Protein AF-A0A7J7KFE1-F1 (afdb_monomer_lite)

InterPro domains:
  IPR019397 Uncharacterised protein family TMEM39 [PF10271] (25-262)
  IPR019397 Uncharacterised protein family TMEM39 [PF10271] (264-342)
  IPR019397 Uncharacterised protein family TMEM39 [PTHR12995] (30-261)

Organism: Bugula neritina (NCBI:txid10212)

Secondary structure (DSSP, 8-state):
--STTSSSSSSTTS--S------PPP---------------------HHHHHHHHHHHHHHHHHHHHHHHHSTTTTSTT----S--GGGS-HHHHHHHHHHHHHHHHHHHHHHHHHHHHHHH-HHHHHHHHHHHHHHHHHHHHHHHHHHHHHS-HHHHHHHHHHHHHHHHHHGGGHHHHHHHH-GGGGGG----STTSTT--S--TTS--S------S-HHHHHHHHHHHHHHHHHHHHHHHHHHHHHHIIIIIHHHHHPPPSSEEP-TT--EETT-EEEETTEEEE--SSEE-SPTT-HHHHHHHHHHS-HHHHHHHHHHHHHHHHHHHHHHHHH-GGGG-

Foldseek 3Di:
DPPPPPVVVVVPPPPPDDDDDDDDDPPDDPPPPQDPDDPDPPPPPDPPLVVLVVQLVVLVVLLVVQLCVLQVVPVVDPPPPDPDRPPVLDDPLLVVLLNLLSCVVSVLVVLLVVLVVCCVPQPDVVSVVSSVVVNVVSVVSNVVSLVVCPVVDDPVLSVLVCVLVVVCCVVCVVVVLVVCCLVPVVSVPPDDDPDPLVVPDDPPDPDDDPDLDDDRDPDPSVVVVSVVVVVVVVVVVVVVVVSSVCSSCCSSHVSCVSPRDPQEDEDDLVDWDAAQRWYQYPVGIDGHHDRTDNDDPPDPVVVVVCVCPVCVVVVVVVVVVVVVVVVVVVVVVVVVPPPVVD

pLDDT: mean 72.11, std 19.43, range [25.53, 95.38]

Radius of gyration: 41.35 Å; chains: 1; bounding box: 93×80×156 Å

Structure (mmCIF, N/CA/C/O backbone):
data_AF-A0A7J7KFE1-F1
#
_entry.id   AF-A0A7J7KFE1-F1
#
loop_
_atom_site.group_PDB
_atom_site.id
_atom_site.type_symbol
_atom_site.label_atom_id
_atom_site.label_alt_id
_atom_site.label_comp_id
_atom_site.label_asym_id
_atom_site.label_entity_id
_atom_site.label_seq_id
_atom_site.pdbx_PDB_ins_code
_atom_site.Cartn_x
_atom_site.Cartn_y
_atom_site.Cartn_z
_atom_site.occupancy
_atom_site.B_iso_or_equiv
_atom_site.auth_seq_id
_atom_site.auth_comp_id
_atom_site.auth_asym_id
_atom_site.auth_atom_id
_atom_site.pdbx_PDB_model_num
ATOM 1 N N . MET A 1 1 ? -35.570 44.351 69.128 1.00 49.34 1 MET A N 1
ATOM 2 C CA . MET A 1 1 ? -36.315 43.255 68.462 1.00 49.34 1 MET A CA 1
ATOM 3 C C . MET A 1 1 ? -37.613 43.760 67.796 1.00 49.34 1 MET A C 1
ATOM 5 O O . MET A 1 1 ? -38.662 43.164 67.981 1.00 49.34 1 MET A O 1
ATOM 9 N N . ALA A 1 2 ? -37.572 44.851 67.008 1.00 46.19 2 ALA A N 1
ATOM 10 C CA . ALA A 1 2 ? -38.790 45.453 66.429 1.00 46.19 2 ALA A CA 1
ATOM 11 C C . ALA A 1 2 ? -38.574 46.263 65.125 1.00 46.19 2 ALA A C 1
ATOM 13 O O . ALA A 1 2 ? -39.355 47.162 64.837 1.00 46.19 2 ALA A O 1
ATOM 14 N N . ILE A 1 3 ? -37.528 45.983 64.329 1.00 40.44 3 ILE A N 1
ATOM 15 C CA . ILE A 1 3 ? -37.220 46.790 63.121 1.00 40.44 3 ILE A CA 1
ATOM 16 C C . ILE A 1 3 ? -37.115 45.967 61.815 1.00 40.44 3 ILE A C 1
ATOM 18 O O . ILE A 1 3 ? -37.179 46.543 60.736 1.00 40.44 3 ILE A O 1
ATOM 22 N N . SER A 1 4 ? -37.110 44.624 61.831 1.00 39.69 4 SER A N 1
ATOM 23 C CA . SER A 1 4 ? -36.977 43.844 60.577 1.00 39.69 4 SER A CA 1
ATOM 24 C C . SER A 1 4 ? -38.291 43.478 59.860 1.00 39.69 4 SER A C 1
ATOM 26 O O . SER A 1 4 ? -38.249 42.869 58.797 1.00 39.69 4 SER A O 1
ATOM 28 N N . ARG A 1 5 ? -39.472 43.850 60.383 1.00 42.06 5 ARG A N 1
ATOM 29 C CA . ARG A 1 5 ? -40.778 43.455 59.795 1.00 42.06 5 ARG A CA 1
ATOM 30 C C . ARG A 1 5 ? -41.400 44.471 58.823 1.00 42.06 5 ARG A C 1
ATOM 32 O O . ARG A 1 5 ? -42.400 44.150 58.188 1.00 42.06 5 ARG A O 1
ATOM 39 N N . ARG A 1 6 ? -40.842 45.681 58.675 1.00 39.28 6 ARG A N 1
ATOM 40 C CA . ARG A 1 6 ? -41.401 46.731 57.789 1.00 39.28 6 ARG A CA 1
ATOM 41 C C . ARG A 1 6 ? -40.835 46.749 56.365 1.00 39.28 6 ARG A C 1
ATOM 43 O O . ARG A 1 6 ? -41.450 47.360 55.502 1.00 39.28 6 ARG A O 1
ATOM 50 N N . LEU A 1 7 ? -39.741 46.035 56.094 1.00 38.41 7 LEU A N 1
ATOM 51 C CA . LEU A 1 7 ? -39.124 45.976 54.760 1.00 38.41 7 LEU A CA 1
ATOM 52 C C . LEU A 1 7 ? -39.637 44.825 53.875 1.00 38.41 7 LEU A C 1
ATOM 54 O O . LEU A 1 7 ? -39.485 44.888 52.663 1.00 38.41 7 LEU A O 1
ATOM 58 N N . GLN A 1 8 ? -40.328 43.824 54.434 1.00 38.75 8 GLN A N 1
ATOM 59 C CA . GLN A 1 8 ? -40.917 42.728 53.645 1.00 38.75 8 GLN A CA 1
ATOM 60 C C . GLN A 1 8 ? -42.303 43.035 53.054 1.00 38.75 8 GLN A C 1
ATOM 62 O O . GLN A 1 8 ? -42.753 42.309 52.175 1.00 38.75 8 GLN A O 1
ATOM 67 N N . ARG A 1 9 ? -42.989 44.108 53.476 1.00 41.00 9 ARG A N 1
ATOM 68 C CA . ARG A 1 9 ? -44.320 44.449 52.928 1.00 41.00 9 ARG A CA 1
ATOM 69 C C . ARG A 1 9 ? -44.283 45.299 51.657 1.00 41.00 9 ARG A C 1
ATOM 71 O O . ARG A 1 9 ? -45.282 45.340 50.953 1.00 41.00 9 ARG A O 1
ATOM 78 N N . HIS A 1 10 ? -43.159 45.938 51.329 1.00 34.06 10 HIS A N 1
ATOM 79 C CA . HIS A 1 10 ? -43.088 46.855 50.182 1.00 34.06 10 HIS A CA 1
ATOM 80 C C . HIS A 1 10 ? -42.620 46.235 48.861 1.00 34.06 10 HIS A C 1
ATOM 82 O O . HIS A 1 10 ? -42.642 46.922 47.845 1.00 34.06 10 HIS A O 1
ATOM 88 N N . VAL A 1 11 ? -42.273 44.946 48.836 1.00 36.34 11 VAL A N 1
ATOM 89 C CA . VAL A 1 11 ? -41.980 44.231 47.578 1.00 36.34 11 VAL A CA 1
ATOM 90 C C . VAL A 1 11 ? -43.179 43.391 47.106 1.00 36.34 11 VAL A C 1
ATOM 92 O O . VAL A 1 11 ? -43.253 43.023 45.943 1.00 36.34 11 VAL A O 1
ATOM 95 N N . GLY A 1 12 ? -44.179 43.164 47.967 1.00 34.78 12 GLY A N 1
ATOM 96 C CA . GLY A 1 12 ? -45.360 42.341 47.668 1.00 34.78 12 GLY A CA 1
ATOM 97 C C . GLY A 1 12 ? -46.547 43.061 47.015 1.00 34.78 12 GLY A C 1
ATOM 98 O O . GLY A 1 12 ? -47.638 42.511 47.032 1.00 34.78 12 GLY A O 1
ATOM 99 N N . ALA A 1 13 ? -46.388 44.282 46.495 1.00 34.34 13 ALA A N 1
ATOM 100 C CA . ALA A 1 13 ? -47.523 45.094 46.022 1.00 34.34 13 ALA A CA 1
ATOM 101 C C . ALA A 1 13 ? -47.283 45.794 44.673 1.00 34.34 13 ALA A C 1
ATOM 103 O O . ALA A 1 13 ? -47.854 46.850 44.405 1.00 34.34 13 ALA A O 1
ATOM 104 N N . LYS A 1 14 ? -46.397 45.255 43.828 1.00 33.12 14 LYS A N 1
ATOM 105 C CA . LYS A 1 14 ? -46.074 45.878 42.536 1.00 33.12 14 LYS A CA 1
ATOM 106 C C . LYS A 1 14 ? -45.851 44.864 41.417 1.00 33.12 14 LYS A C 1
ATOM 108 O O . LYS A 1 14 ? -44.846 44.926 40.719 1.00 33.12 14 LYS A O 1
ATOM 113 N N . THR A 1 15 ? -46.773 43.918 41.247 1.00 30.58 15 THR A N 1
ATOM 114 C CA . THR A 1 15 ? -46.869 43.137 39.997 1.00 30.58 15 THR A CA 1
ATOM 115 C C . THR A 1 15 ? -48.262 42.521 39.812 1.00 30.58 15 THR A C 1
ATOM 117 O O . THR A 1 15 ? -48.402 41.349 39.504 1.00 30.58 15 THR A O 1
ATOM 120 N N . GLU A 1 16 ? -49.315 43.317 39.998 1.00 32.19 16 GLU A N 1
ATOM 121 C CA . GLU A 1 16 ? -50.644 43.010 39.454 1.00 32.19 16 GLU A CA 1
ATOM 122 C C . GLU A 1 16 ? -50.976 44.066 38.399 1.00 32.19 16 GLU A C 1
ATOM 124 O O . GLU A 1 16 ? -51.513 45.125 38.708 1.00 32.19 16 GLU A O 1
ATOM 129 N N . ALA A 1 17 ? -50.580 43.797 37.153 1.00 29.69 17 ALA A N 1
ATOM 130 C CA . ALA A 1 17 ? -51.225 44.326 35.955 1.00 29.69 17 ALA A CA 1
ATOM 131 C C . ALA A 1 17 ? -50.760 43.527 34.726 1.00 29.69 17 ALA A C 1
ATOM 133 O O . ALA A 1 17 ? -49.633 43.676 34.268 1.00 29.69 17 ALA A O 1
ATOM 134 N N . GLN A 1 18 ? -51.689 42.722 34.202 1.00 30.50 18 GLN A N 1
ATOM 135 C CA . GLN A 1 18 ? -51.820 42.322 32.797 1.00 30.50 18 GLN A CA 1
ATOM 136 C C . GLN A 1 18 ? -50.714 41.456 32.162 1.00 30.50 18 GLN A C 1
ATOM 138 O O . GLN A 1 18 ? -49.818 41.953 31.492 1.00 30.50 18 GLN A O 1
ATOM 143 N N . SER A 1 19 ? -50.940 40.141 32.159 1.00 25.53 19 SER A N 1
ATOM 144 C CA . SER A 1 19 ? -50.988 39.394 30.895 1.00 25.53 19 SER A CA 1
ATOM 145 C C . SER A 1 19 ? -51.907 38.187 31.054 1.00 25.53 19 SER A C 1
ATOM 147 O O . SER A 1 19 ? -51.652 37.288 31.848 1.00 25.53 19 SER A O 1
ATOM 149 N N . SER A 1 20 ? -53.007 38.218 30.315 1.00 35.97 20 SER A N 1
ATOM 150 C CA . SER A 1 20 ? -53.888 37.094 30.029 1.00 35.97 20 SER A CA 1
ATOM 151 C C . SER A 1 20 ? -53.085 35.900 29.505 1.00 35.97 20 SER A C 1
ATOM 153 O O . SER A 1 20 ? -52.629 35.934 28.364 1.00 35.97 20 SER A O 1
ATOM 155 N N . GLU A 1 21 ? -52.922 34.863 30.322 1.00 31.25 21 GLU A N 1
ATOM 156 C CA . GLU A 1 21 ? -52.564 33.528 29.850 1.00 31.25 21 GLU A CA 1
ATOM 157 C C . GLU A 1 21 ? -53.812 32.647 29.909 1.00 31.25 21 GLU A C 1
ATOM 159 O O . GLU A 1 21 ? -54.458 32.510 30.951 1.00 31.25 21 GLU A O 1
ATOM 164 N N . ASP A 1 22 ? -54.163 32.099 28.749 1.00 30.34 22 ASP A N 1
ATOM 165 C CA . ASP A 1 22 ? -55.208 31.107 28.566 1.00 30.34 22 ASP A CA 1
ATOM 166 C C . ASP A 1 22 ? -54.990 29.926 29.520 1.00 30.34 22 ASP A C 1
ATOM 168 O O . ASP A 1 22 ? -54.014 29.177 29.432 1.00 30.34 22 ASP A O 1
ATOM 172 N N . VAL A 1 23 ? -55.935 29.754 30.442 1.00 33.50 23 VAL A N 1
ATOM 173 C CA . VAL A 1 23 ? -56.007 28.602 31.338 1.00 33.50 23 VAL A CA 1
ATOM 174 C C . VAL A 1 23 ? -56.392 27.380 30.506 1.00 33.50 23 VAL A C 1
ATOM 176 O O . VAL A 1 23 ? -57.570 27.090 30.301 1.00 33.50 23 VAL A O 1
ATOM 179 N N . PHE A 1 24 ? -55.396 26.637 30.028 1.00 30.77 24 PHE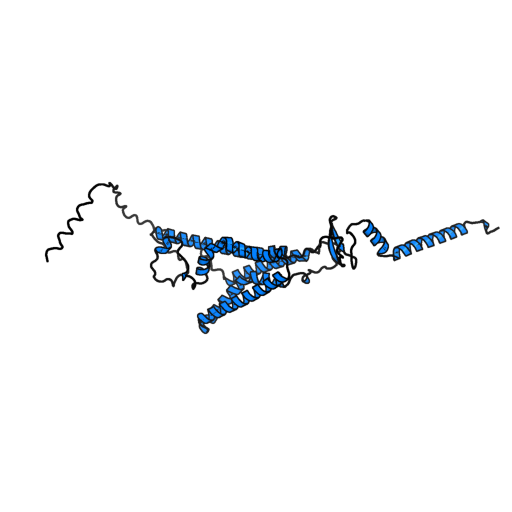 A N 1
ATOM 180 C CA . PHE A 1 24 ? -55.608 25.246 29.641 1.00 30.77 24 PHE A CA 1
ATOM 181 C C . PHE A 1 24 ? -55.842 24.420 30.916 1.00 30.77 24 PHE A C 1
ATOM 183 O O . PHE A 1 24 ? -55.057 24.531 31.864 1.00 30.77 24 PHE A O 1
ATOM 190 N N . PRO A 1 25 ? -56.902 23.593 30.986 1.00 38.25 25 PRO A N 1
ATOM 191 C CA . PRO A 1 25 ? -57.111 22.730 32.139 1.00 38.25 25 PRO A CA 1
ATOM 192 C C . PRO A 1 25 ? -55.944 21.736 32.266 1.00 38.25 25 PRO A C 1
ATOM 194 O O . PRO A 1 25 ? -55.356 21.348 31.249 1.00 38.25 25 PRO A O 1
ATOM 197 N N . PRO A 1 26 ? -55.601 21.293 33.491 1.00 38.25 26 PRO A N 1
ATOM 198 C CA . PRO A 1 26 ? -54.563 20.295 33.679 1.00 38.25 26 PRO A CA 1
ATOM 199 C C . PRO A 1 26 ? -55.011 19.036 32.944 1.00 38.25 26 PRO A C 1
ATOM 201 O O . PRO A 1 26 ? -56.073 18.483 33.238 1.00 38.25 26 PRO A O 1
ATOM 204 N N . VAL A 1 27 ? -54.226 18.610 31.954 1.00 43.41 27 VAL A N 1
ATOM 205 C CA . VAL A 1 27 ? -54.456 17.348 31.256 1.00 43.41 27 VAL A CA 1
ATOM 206 C C . VAL A 1 27 ? -54.389 16.252 32.311 1.00 43.41 27 VAL A C 1
ATOM 208 O O . VAL A 1 27 ? -53.324 15.907 32.823 1.00 43.41 27 VAL A O 1
ATOM 211 N N . VAL A 1 28 ? -55.578 15.775 32.676 1.00 40.12 28 VAL A N 1
ATOM 212 C CA . VAL A 1 28 ? -55.833 14.607 33.510 1.00 40.12 28 VAL A CA 1
ATOM 213 C C . VAL A 1 28 ? -54.897 13.497 33.059 1.00 40.12 28 VAL A C 1
ATOM 215 O O . VAL A 1 28 ? -54.774 13.253 31.860 1.00 40.12 28 VAL A O 1
ATOM 218 N N . GLY A 1 29 ? -54.226 12.874 34.030 1.00 44.56 29 GLY A N 1
ATOM 219 C CA . GLY A 1 29 ? -53.173 11.884 33.848 1.00 44.56 29 GLY A CA 1
ATOM 220 C C . GLY A 1 29 ? -53.514 10.813 32.821 1.00 44.56 29 GLY A C 1
ATOM 221 O O . GLY A 1 29 ? -54.004 9.739 33.151 1.00 44.56 29 GLY A O 1
ATOM 222 N N . MET A 1 30 ? -53.174 11.084 31.570 1.00 41.09 30 MET A N 1
ATOM 223 C CA . MET A 1 30 ? -52.973 10.065 30.568 1.00 41.09 30 MET A CA 1
ATOM 224 C C . MET A 1 30 ? -51.514 9.673 30.753 1.00 41.09 30 MET A C 1
ATOM 226 O O . MET A 1 30 ? -50.612 10.315 30.218 1.00 41.09 30 MET A O 1
ATOM 230 N N . GLN A 1 31 ? -51.269 8.682 31.616 1.00 47.41 31 GLN A N 1
ATOM 231 C CA . GLN A 1 31 ? -49.990 7.981 31.627 1.00 47.41 31 GLN A CA 1
ATOM 232 C C . GLN A 1 31 ? -49.764 7.512 30.193 1.00 47.41 31 GLN A C 1
ATOM 234 O O . GLN A 1 31 ? -50.403 6.564 29.733 1.00 47.41 31 GLN A O 1
ATOM 239 N N . ALA A 1 32 ? -48.931 8.253 29.459 1.00 52.34 32 ALA A N 1
ATOM 240 C CA . ALA A 1 32 ? -48.551 7.881 28.116 1.00 52.34 32 ALA A CA 1
ATOM 241 C C . ALA A 1 32 ? -48.037 6.438 28.201 1.00 52.34 32 ALA A C 1
ATOM 243 O O . ALA A 1 32 ? -47.239 6.141 29.100 1.00 52.34 32 ALA A O 1
ATOM 244 N N . PRO A 1 33 ? -48.533 5.525 27.348 1.00 60.97 33 PRO A N 1
ATOM 245 C CA . PRO A 1 33 ? -48.103 4.139 27.394 1.00 60.97 33 PRO A CA 1
ATOM 246 C C . PRO A 1 33 ? -46.578 4.107 27.331 1.00 60.97 33 PRO A C 1
ATOM 248 O O . PRO A 1 33 ? -45.982 4.850 26.546 1.00 60.97 33 PRO A O 1
ATOM 251 N N . LEU A 1 34 ? -45.967 3.281 28.189 1.00 56.62 34 LEU A N 1
ATOM 252 C CA . LEU A 1 34 ? -44.518 3.091 28.235 1.00 56.62 34 LEU A CA 1
ATOM 253 C C . LEU A 1 34 ? -43.972 3.025 26.800 1.00 56.62 34 LEU A C 1
ATOM 255 O O . LEU A 1 34 ? -44.503 2.236 26.005 1.00 56.62 34 LEU A O 1
ATOM 259 N N . PRO A 1 35 ? -42.962 3.846 26.449 1.00 60.38 35 PRO A N 1
ATOM 260 C CA . PRO A 1 35 ? -42.365 3.815 25.125 1.00 60.38 35 PRO A CA 1
ATOM 261 C C . PRO A 1 35 ? -41.980 2.373 24.800 1.00 60.38 35 PRO A C 1
ATOM 263 O O . PRO A 1 35 ? -41.154 1.778 25.493 1.00 60.38 35 PRO A O 1
ATOM 266 N N . ARG A 1 36 ? -42.624 1.780 23.787 1.00 58.09 36 ARG A N 1
ATOM 267 C CA . ARG A 1 36 ? -42.333 0.397 23.399 1.00 58.09 36 ARG A CA 1
ATOM 268 C C . ARG A 1 36 ? -40.875 0.322 22.963 1.00 58.09 36 ARG A C 1
ATOM 270 O O . ARG A 1 36 ? -40.470 1.017 22.034 1.00 58.09 36 ARG A O 1
ATOM 277 N N . HIS A 1 37 ? -40.101 -0.520 23.636 1.00 62.56 37 HIS A N 1
ATOM 278 C CA . HIS A 1 37 ? -38.697 -0.729 23.316 1.00 62.56 37 HIS A CA 1
ATOM 279 C C . HIS A 1 37 ? -38.591 -1.344 21.920 1.00 62.56 37 HIS A C 1
ATOM 281 O O . HIS A 1 37 ? -39.134 -2.421 21.663 1.00 62.56 37 HIS A O 1
ATOM 287 N N . CYS A 1 38 ? -37.904 -0.659 21.007 1.00 61.81 38 CYS A N 1
ATOM 288 C CA . CYS A 1 38 ? -37.468 -1.294 19.774 1.00 61.81 38 CYS A CA 1
ATOM 289 C C . CYS A 1 38 ? -36.394 -2.312 20.162 1.00 61.81 38 CYS A C 1
ATOM 291 O O . CYS A 1 38 ? -35.324 -1.929 20.639 1.00 61.81 38 CYS A O 1
ATOM 293 N N . MET A 1 39 ? -36.695 -3.602 20.015 1.00 54.97 39 MET A N 1
ATOM 294 C CA . MET A 1 39 ? -35.702 -4.654 20.204 1.00 54.97 39 MET A CA 1
ATOM 295 C C . MET A 1 39 ? -34.668 -4.511 19.091 1.00 54.97 39 MET A C 1
ATOM 297 O O . MET A 1 39 ? -34.916 -4.873 17.941 1.00 54.97 39 MET A O 1
ATOM 301 N N . LEU A 1 40 ? -33.522 -3.925 19.428 1.00 59.53 40 LEU A N 1
ATOM 302 C CA . LEU A 1 40 ? -32.371 -3.917 18.540 1.00 59.53 40 LEU A CA 1
ATOM 303 C C . LEU A 1 40 ? -31.977 -5.381 18.287 1.00 59.53 40 LEU A C 1
ATOM 305 O O . LEU A 1 40 ? -31.880 -6.148 19.247 1.00 59.53 40 LEU A O 1
ATOM 309 N N . PRO A 1 41 ? -31.786 -5.800 17.025 1.00 58.31 41 PRO A N 1
ATOM 310 C CA . PRO A 1 41 ? -31.371 -7.161 16.733 1.00 58.31 41 PRO A CA 1
ATOM 311 C C . PRO A 1 41 ? -30.038 -7.449 17.427 1.00 58.31 41 PRO A C 1
ATOM 313 O O . PRO A 1 41 ? -29.104 -6.649 17.340 1.00 58.31 41 PRO A O 1
ATOM 316 N N . ASP A 1 42 ? -29.957 -8.598 18.100 1.00 51.91 42 ASP A N 1
ATOM 317 C CA . ASP A 1 42 ? -28.744 -9.047 18.778 1.00 51.91 42 ASP A CA 1
ATOM 318 C C . ASP A 1 42 ? -27.655 -9.330 17.736 1.00 51.91 42 ASP A C 1
ATOM 320 O O . ASP A 1 42 ? -27.566 -10.406 17.131 1.00 51.91 42 ASP A O 1
ATOM 324 N N . VAL A 1 43 ? -26.812 -8.330 17.487 1.00 62.38 43 VAL A N 1
ATOM 325 C CA . VAL A 1 43 ? -25.617 -8.497 16.668 1.00 62.38 43 VAL A CA 1
ATOM 326 C C . VAL A 1 43 ? -24.629 -9.298 17.503 1.00 62.38 43 VAL A C 1
ATOM 328 O O . VAL A 1 43 ? -23.963 -8.756 18.386 1.00 62.38 43 VAL A O 1
ATOM 331 N N . LYS A 1 44 ? -24.531 -10.606 17.232 1.00 58.84 44 LYS A N 1
ATOM 332 C CA . LYS A 1 44 ? -23.505 -11.459 17.846 1.00 58.84 44 LYS A CA 1
ATOM 333 C C . LYS A 1 44 ? -22.147 -10.764 17.699 1.00 58.84 44 LYS A C 1
ATOM 335 O O . 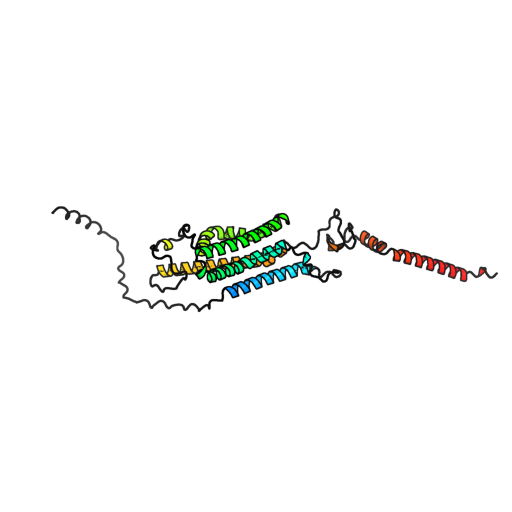LYS A 1 44 ? -21.798 -10.396 16.573 1.00 58.84 44 LYS A O 1
ATOM 340 N N . PRO A 1 45 ? -21.371 -10.586 18.784 1.00 58.44 45 PRO A N 1
ATOM 341 C CA . PRO A 1 45 ? -20.069 -9.951 18.686 1.00 58.44 45 PRO A CA 1
ATOM 342 C C . PRO A 1 45 ? -19.198 -10.817 17.778 1.00 58.44 45 PRO A C 1
ATOM 344 O O . PRO A 1 45 ? -18.813 -11.931 18.136 1.00 58.44 45 PRO A O 1
ATOM 347 N N . ALA A 1 46 ? -18.932 -10.335 16.563 1.00 63.72 46 ALA A N 1
ATOM 348 C CA . ALA A 1 46 ? -17.975 -10.984 15.690 1.00 63.72 46 ALA A CA 1
ATOM 349 C C . ALA A 1 46 ? -16.639 -11.047 16.436 1.00 63.72 46 ALA A C 1
ATOM 351 O O . ALA A 1 46 ? -16.229 -10.081 17.082 1.00 63.72 46 ALA A O 1
ATOM 352 N N . ASN A 1 47 ? -15.962 -12.193 16.370 1.00 80.06 47 ASN A N 1
ATOM 353 C CA . ASN A 1 47 ? -14.628 -12.314 16.941 1.00 80.06 47 ASN A CA 1
ATOM 354 C C . ASN A 1 47 ? -13.712 -11.304 16.242 1.00 80.06 47 ASN A C 1
ATOM 356 O O . ASN A 1 47 ? -13.291 -11.546 15.111 1.00 80.06 47 ASN A O 1
ATOM 360 N N . GLU A 1 48 ? -13.398 -10.203 16.927 1.00 79.94 48 GLU A N 1
ATOM 361 C CA . GLU A 1 48 ? -12.619 -9.077 16.398 1.00 79.94 48 GLU A CA 1
ATOM 362 C C . GLU A 1 48 ? -11.349 -9.564 15.690 1.00 79.94 48 GLU A C 1
ATOM 364 O O . GLU A 1 48 ? -11.098 -9.213 14.545 1.00 79.94 48 GLU A O 1
ATOM 369 N N . GLY A 1 49 ? -10.602 -10.488 16.302 1.00 81.50 49 GLY A N 1
ATOM 370 C CA . GLY A 1 49 ? -9.389 -11.044 15.695 1.00 81.50 49 GLY A CA 1
ATOM 371 C C . GLY A 1 49 ? -9.624 -11.784 14.370 1.00 81.50 49 GLY A C 1
ATOM 372 O O . GLY A 1 49 ? -8.807 -11.669 13.462 1.00 81.50 49 GLY A O 1
ATOM 373 N N . ARG A 1 50 ? -10.749 -12.502 14.220 1.00 85.62 50 ARG A N 1
ATOM 374 C CA . ARG A 1 50 ? -11.093 -13.184 12.958 1.00 85.62 50 ARG A CA 1
ATOM 375 C C . ARG A 1 50 ? -11.440 -12.178 11.868 1.00 85.62 50 ARG A C 1
ATOM 377 O O . ARG A 1 50 ? -11.020 -12.355 10.732 1.00 85.62 50 ARG A O 1
ATOM 384 N N . PHE A 1 51 ? -12.164 -11.120 12.227 1.00 86.19 51 PHE A N 1
ATOM 385 C CA . PHE A 1 51 ? -12.480 -10.036 11.303 1.00 86.19 51 PHE A CA 1
ATOM 386 C C . PHE A 1 51 ? -11.206 -9.341 10.807 1.00 86.19 51 PHE A C 1
ATOM 388 O O . PHE A 1 51 ? -11.024 -9.157 9.608 1.00 86.19 51 PHE A O 1
ATOM 395 N N . GLN A 1 52 ? -10.289 -9.025 11.724 1.00 87.25 52 GLN A N 1
ATOM 396 C CA . GLN A 1 52 ? -9.011 -8.387 11.402 1.00 87.25 52 GLN A CA 1
ATOM 397 C C . GLN A 1 52 ? -8.135 -9.261 10.495 1.00 87.25 52 GLN A C 1
ATOM 399 O O . GLN A 1 52 ? -7.527 -8.759 9.552 1.00 87.25 52 GLN A O 1
ATOM 404 N N . LEU A 1 53 ? -8.099 -10.571 10.752 1.00 89.75 53 LEU A N 1
ATOM 405 C CA . LEU A 1 53 ? -7.378 -11.526 9.913 1.00 89.75 53 LEU A CA 1
ATOM 406 C C . LEU A 1 53 ? -7.983 -11.619 8.508 1.00 89.75 53 LEU A C 1
ATOM 408 O O . LEU A 1 53 ? -7.244 -11.542 7.532 1.00 89.75 53 LEU A O 1
ATOM 412 N N . PHE A 1 54 ? -9.311 -11.738 8.411 1.00 89.31 54 PHE A N 1
ATOM 413 C CA . PHE A 1 54 ? -10.019 -11.778 7.130 1.00 89.31 54 PHE A CA 1
ATOM 414 C C . PHE A 1 54 ? -9.777 -10.506 6.308 1.00 89.31 54 PHE A C 1
ATOM 416 O O . PHE A 1 54 ? -9.497 -10.562 5.112 1.00 89.31 54 PHE A O 1
ATOM 423 N N . TYR A 1 55 ? -9.823 -9.347 6.964 1.00 88.25 55 TYR A N 1
ATOM 424 C CA . TYR A 1 55 ? -9.538 -8.069 6.326 1.00 88.25 55 TYR A CA 1
ATOM 425 C C . TYR A 1 55 ? -8.109 -8.013 5.765 1.00 88.25 55 TYR A C 1
ATOM 427 O O . TYR A 1 55 ? -7.921 -7.673 4.596 1.00 88.25 55 TYR A O 1
ATOM 435 N N . LEU A 1 56 ? -7.109 -8.408 6.564 1.00 92.12 56 LEU A N 1
ATOM 436 C CA . LEU A 1 56 ? -5.716 -8.455 6.117 1.00 92.12 56 LEU A CA 1
ATOM 437 C C . LEU A 1 56 ? -5.521 -9.450 4.967 1.00 92.12 56 LEU A C 1
ATOM 439 O O . LEU A 1 56 ? -4.837 -9.121 4.002 1.00 92.12 56 LEU A O 1
ATOM 443 N N . SER A 1 57 ? -6.137 -10.637 5.026 1.00 91.56 57 SER A N 1
ATOM 444 C CA . SER A 1 57 ? -6.021 -11.624 3.947 1.00 91.56 57 SER A CA 1
ATOM 445 C C . SER A 1 57 ? -6.599 -11.105 2.635 1.00 91.56 57 SER A C 1
ATOM 447 O O . SER A 1 57 ? -5.974 -11.278 1.595 1.00 91.56 57 SER A O 1
ATOM 449 N N . CYS A 1 58 ? -7.740 -10.411 2.678 1.00 90.00 58 CYS A N 1
ATOM 450 C CA . CYS A 1 58 ? -8.320 -9.789 1.490 1.00 90.00 58 CYS A CA 1
ATOM 451 C C . CYS A 1 58 ? -7.412 -8.683 0.936 1.00 90.00 58 CYS A C 1
ATOM 453 O O . CYS A 1 58 ? -7.168 -8.641 -0.266 1.00 90.00 58 CYS A O 1
ATOM 455 N N . ALA A 1 59 ? -6.863 -7.822 1.797 1.00 91.12 59 ALA A N 1
ATOM 456 C CA . ALA A 1 59 ? -5.973 -6.743 1.370 1.00 91.12 59 ALA A CA 1
ATOM 457 C C . ALA A 1 59 ? -4.661 -7.270 0.754 1.00 91.12 59 ALA A C 1
ATOM 459 O O . ALA A 1 59 ? -4.216 -6.766 -0.277 1.00 91.12 59 ALA A O 1
ATOM 460 N N . LEU A 1 60 ? -4.066 -8.314 1.343 1.00 92.88 60 LEU A N 1
ATOM 461 C CA . LEU A 1 60 ? -2.876 -8.973 0.795 1.00 92.88 60 LEU A CA 1
ATOM 462 C C . LEU A 1 60 ? -3.182 -9.723 -0.504 1.00 92.88 60 LEU A C 1
ATOM 464 O O . LEU A 1 60 ? -2.379 -9.658 -1.429 1.00 92.88 60 LEU A O 1
ATOM 468 N N . ALA A 1 61 ? -4.338 -10.385 -0.606 1.00 91.94 61 ALA A N 1
ATOM 469 C CA . ALA A 1 61 ? -4.763 -11.042 -1.839 1.00 91.94 61 ALA A CA 1
ATOM 470 C C . ALA A 1 61 ? -4.958 -10.028 -2.975 1.00 91.94 61 ALA A C 1
ATOM 472 O O . ALA A 1 61 ? -4.450 -10.246 -4.070 1.00 91.94 61 ALA A O 1
ATOM 473 N N . LEU A 1 62 ? -5.615 -8.893 -2.711 1.00 91.25 62 LEU A N 1
ATOM 474 C CA . LEU A 1 62 ? -5.762 -7.809 -3.690 1.00 91.25 62 LEU A CA 1
ATOM 475 C C . LEU A 1 62 ? -4.404 -7.269 -4.144 1.00 91.25 62 LEU A C 1
ATOM 477 O O . LEU A 1 62 ? -4.180 -7.108 -5.341 1.00 91.25 62 LEU A O 1
ATOM 481 N N . MET A 1 63 ? -3.480 -7.046 -3.207 1.00 91.81 63 MET A N 1
ATOM 482 C CA . MET A 1 63 ? -2.131 -6.594 -3.537 1.00 91.81 63 MET A CA 1
ATOM 483 C C . MET A 1 63 ? -1.374 -7.630 -4.380 1.00 91.81 63 MET A C 1
ATOM 485 O O . MET A 1 63 ? -0.774 -7.282 -5.395 1.00 91.81 63 MET A O 1
ATOM 489 N N . ALA A 1 64 ? -1.428 -8.908 -3.999 1.00 89.00 64 ALA A N 1
ATOM 490 C CA . ALA A 1 64 ? -0.775 -9.993 -4.724 1.00 89.00 64 ALA A CA 1
ATOM 491 C C . ALA A 1 64 ? -1.344 -10.154 -6.139 1.00 89.00 64 ALA A C 1
ATOM 493 O O . ALA A 1 64 ? -0.577 -10.283 -7.093 1.00 89.00 64 ALA A O 1
ATOM 494 N N . LEU A 1 65 ? -2.670 -10.086 -6.293 1.00 88.06 65 LEU A N 1
ATOM 495 C CA . LEU A 1 65 ? -3.332 -10.095 -7.597 1.00 88.06 65 LEU A CA 1
ATOM 496 C C . LEU A 1 65 ? -2.907 -8.892 -8.440 1.00 88.06 65 LEU A C 1
ATOM 498 O O . LEU A 1 65 ? -2.611 -9.061 -9.619 1.00 88.06 65 LEU A O 1
ATOM 502 N N . GLN A 1 66 ? -2.803 -7.702 -7.844 1.00 89.50 66 GLN A N 1
ATOM 503 C CA . GLN A 1 66 ? -2.358 -6.507 -8.554 1.00 89.50 66 GLN A CA 1
ATOM 504 C C . GLN A 1 66 ? -0.904 -6.625 -9.030 1.00 89.50 66 GLN A C 1
ATOM 506 O O . GLN A 1 66 ? -0.615 -6.320 -10.186 1.00 89.50 66 GLN A O 1
ATOM 511 N N . PHE A 1 67 ? 0.014 -7.081 -8.173 1.00 85.44 67 PHE A N 1
ATOM 512 C CA . PHE A 1 67 ? 1.406 -7.319 -8.564 1.00 85.44 67 PHE A CA 1
ATOM 513 C C . PHE A 1 67 ? 1.512 -8.424 -9.615 1.00 85.44 67 PHE A C 1
ATOM 515 O O . PHE A 1 67 ? 2.211 -8.256 -10.607 1.00 85.44 67 PHE A O 1
ATOM 522 N N . THR A 1 68 ? 0.767 -9.515 -9.462 1.00 83.12 68 THR A N 1
ATOM 523 C CA . THR A 1 68 ? 0.730 -10.573 -10.477 1.00 83.12 68 THR A CA 1
ATOM 524 C C . THR A 1 68 ? 0.243 -10.004 -11.806 1.00 83.12 68 THR A C 1
ATOM 526 O O . THR A 1 68 ? 0.917 -10.169 -12.809 1.00 83.12 68 THR A O 1
ATOM 529 N N . ASN A 1 69 ? -0.855 -9.246 -11.828 1.00 82.56 69 ASN A N 1
ATOM 530 C CA . ASN A 1 69 ? -1.381 -8.636 -13.050 1.00 82.56 69 ASN A CA 1
ATOM 531 C C . ASN A 1 69 ? -0.379 -7.677 -13.722 1.00 82.56 69 ASN A C 1
ATOM 533 O O . ASN A 1 69 ? -0.206 -7.715 -14.936 1.00 82.56 69 ASN A O 1
ATOM 537 N N . LEU A 1 70 ? 0.316 -6.842 -12.941 1.00 79.06 70 LEU A N 1
ATOM 538 C CA . LEU A 1 70 ? 1.293 -5.884 -13.470 1.00 79.06 70 LEU A CA 1
ATOM 539 C C . LEU A 1 70 ? 2.531 -6.564 -14.069 1.00 79.06 70 LEU A C 1
ATOM 541 O O . LEU A 1 70 ? 3.009 -6.142 -15.119 1.00 79.06 70 LEU A O 1
ATOM 545 N N . TYR A 1 71 ? 3.051 -7.604 -13.414 1.00 74.69 71 TYR A N 1
ATOM 546 C CA . TYR A 1 71 ? 4.312 -8.247 -13.802 1.00 74.69 71 TYR A CA 1
ATOM 547 C C . TYR A 1 71 ? 4.118 -9.505 -14.668 1.00 74.69 71 TYR A C 1
ATOM 549 O O . TYR A 1 71 ? 5.085 -10.010 -15.226 1.00 74.69 71 TYR A O 1
ATOM 557 N N . ASN A 1 72 ? 2.878 -9.971 -14.852 1.00 67.62 72 ASN A N 1
ATOM 558 C CA . ASN A 1 72 ? 2.504 -11.009 -15.824 1.00 67.62 72 ASN A CA 1
ATOM 559 C C . ASN A 1 72 ? 2.253 -10.431 -17.238 1.00 67.62 72 ASN A C 1
ATOM 561 O O . ASN A 1 72 ? 2.072 -11.169 -18.205 1.00 67.62 72 ASN A O 1
ATOM 565 N N . ALA A 1 73 ? 2.266 -9.101 -17.394 1.00 53.31 73 ALA A N 1
ATOM 566 C CA . ALA A 1 73 ? 1.971 -8.395 -18.646 1.00 53.31 73 ALA A CA 1
ATOM 567 C C . ALA A 1 73 ? 3.061 -8.515 -19.741 1.00 53.31 73 ALA A C 1
ATOM 569 O O . ALA A 1 73 ? 3.102 -7.688 -20.651 1.00 53.31 73 ALA A O 1
ATOM 570 N N . VAL A 1 74 ? 3.929 -9.529 -19.679 1.00 49.72 74 VAL A N 1
ATOM 571 C CA . VAL A 1 74 ? 4.925 -9.856 -20.718 1.00 49.72 74 VAL A CA 1
ATOM 572 C C . VAL A 1 74 ? 4.499 -11.081 -21.549 1.00 49.72 74 VAL A C 1
ATOM 574 O O . VAL A 1 74 ? 4.973 -11.243 -22.670 1.00 49.72 74 VAL A O 1
ATOM 577 N N . ASN A 1 75 ? 3.512 -11.862 -21.087 1.00 49.81 75 ASN A N 1
ATOM 578 C CA . ASN A 1 75 ? 3.105 -13.131 -21.715 1.00 49.81 75 ASN A CA 1
ATOM 579 C C . ASN A 1 75 ? 2.268 -13.000 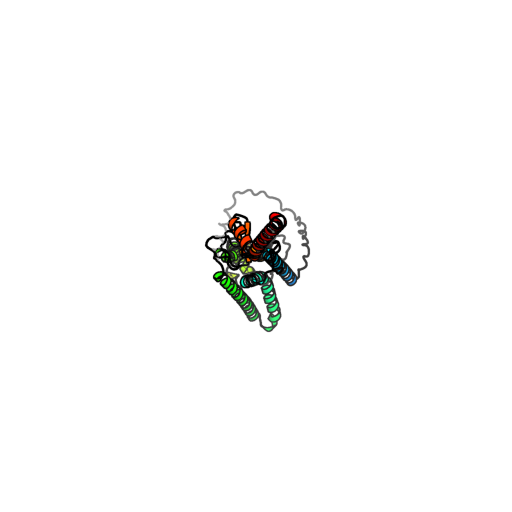-23.002 1.00 49.81 75 ASN A C 1
ATOM 581 O O . ASN A 1 75 ? 1.942 -14.004 -23.626 1.00 49.81 75 ASN A O 1
ATOM 585 N N . TRP A 1 76 ? 1.873 -11.790 -23.407 1.00 50.97 76 TRP A N 1
ATOM 586 C CA . TRP A 1 76 ? 1.113 -11.575 -24.649 1.00 50.97 76 TRP A CA 1
ATOM 587 C C . TRP A 1 76 ? 2.013 -11.315 -25.869 1.00 50.97 76 TRP A C 1
ATOM 589 O O . TRP A 1 76 ? 1.500 -11.147 -26.976 1.00 50.97 76 TRP A O 1
ATOM 599 N N . LEU A 1 77 ? 3.343 -11.270 -25.696 1.00 47.88 77 LEU A N 1
ATOM 600 C CA . LEU A 1 77 ? 4.282 -11.069 -26.797 1.00 47.88 77 LEU A CA 1
ATOM 601 C C . LEU A 1 77 ? 4.727 -12.432 -27.368 1.00 47.88 77 LEU A C 1
ATOM 603 O O . LEU A 1 77 ? 5.345 -13.207 -26.643 1.00 47.88 77 LEU A O 1
ATOM 607 N N . PRO A 1 78 ? 4.521 -12.720 -28.667 1.00 46.34 78 PRO A N 1
ATOM 608 C CA . PRO A 1 78 ? 4.780 -14.045 -29.248 1.00 46.34 78 PRO A CA 1
ATOM 609 C C . PRO A 1 78 ? 6.253 -14.515 -29.216 1.00 46.34 78 PRO A C 1
ATOM 611 O O . PRO A 1 78 ? 6.512 -15.663 -29.546 1.00 46.34 78 PRO A O 1
ATOM 614 N N . ASN A 1 79 ? 7.203 -13.669 -28.779 1.00 46.06 79 ASN A N 1
ATOM 615 C CA . ASN A 1 79 ? 8.640 -13.970 -28.636 1.00 46.06 79 ASN A CA 1
ATOM 616 C C . ASN A 1 79 ? 9.214 -13.578 -27.245 1.00 46.06 79 ASN A C 1
ATOM 618 O O . ASN A 1 79 ? 10.396 -13.217 -27.113 1.00 46.06 79 ASN A O 1
ATOM 622 N N . SER A 1 80 ? 8.403 -13.579 -26.180 1.00 49.75 80 SER A N 1
ATOM 623 C CA . SER A 1 80 ? 8.926 -13.475 -24.810 1.00 49.75 80 SER A CA 1
ATOM 624 C C . SER A 1 80 ? 9.504 -14.825 -24.371 1.00 49.75 80 SER A C 1
ATOM 626 O O . SER A 1 80 ? 8.797 -15.683 -23.872 1.00 49.75 80 SER A O 1
ATOM 628 N N . VAL A 1 81 ? 10.816 -15.005 -24.539 1.00 50.44 81 VAL A N 1
ATOM 629 C CA . VAL A 1 81 ? 11.584 -16.217 -24.160 1.00 50.44 81 VAL A CA 1
ATOM 630 C C . VAL A 1 81 ? 11.543 -16.532 -22.645 1.00 50.44 81 VAL A C 1
ATOM 632 O O . VAL A 1 81 ? 12.092 -17.533 -22.195 1.00 50.44 81 VAL A O 1
ATOM 635 N N . HIS A 1 82 ? 10.891 -15.698 -21.833 1.00 52.09 82 HIS A N 1
ATOM 636 C CA . HIS A 1 82 ? 10.757 -15.900 -20.396 1.00 52.09 82 HIS A CA 1
ATOM 637 C C . HIS A 1 82 ? 9.286 -16.130 -20.038 1.00 52.09 82 HIS A C 1
ATOM 639 O O . HIS A 1 82 ? 8.544 -15.175 -19.849 1.00 52.09 82 HIS A O 1
ATOM 645 N N . ASP A 1 83 ? 8.898 -17.400 -19.893 1.00 51.34 83 ASP A N 1
ATOM 646 C CA . ASP A 1 83 ? 7.615 -17.857 -19.318 1.00 51.34 83 ASP A CA 1
ATOM 647 C C . ASP A 1 83 ? 7.482 -17.559 -17.805 1.00 51.34 83 ASP A C 1
ATOM 649 O O . ASP A 1 83 ? 6.569 -18.034 -17.129 1.00 51.34 83 ASP A O 1
ATOM 653 N N . ASN A 1 84 ? 8.407 -16.784 -17.236 1.00 54.69 84 ASN A N 1
ATOM 654 C CA . ASN A 1 84 ? 8.535 -16.599 -15.801 1.00 54.69 84 ASN A CA 1
ATOM 655 C C . ASN A 1 84 ? 8.077 -15.196 -15.403 1.00 54.69 84 ASN A C 1
ATOM 657 O O . ASN A 1 84 ? 8.524 -14.199 -15.963 1.00 54.69 84 ASN A O 1
ATOM 661 N N . LEU A 1 85 ? 7.219 -15.127 -14.382 1.00 62.34 85 LEU A N 1
ATOM 662 C CA . LEU A 1 85 ? 6.900 -13.895 -13.666 1.00 62.34 85 LEU A CA 1
ATOM 663 C C . LEU A 1 85 ? 8.221 -13.246 -13.217 1.00 62.34 85 LEU A C 1
ATOM 665 O O . LEU A 1 85 ? 8.928 -13.827 -12.390 1.00 62.34 85 LEU A O 1
ATOM 669 N N . ASP A 1 86 ? 8.553 -12.060 -13.738 1.00 64.94 86 ASP A N 1
ATOM 670 C CA . ASP A 1 86 ? 9.765 -11.308 -13.378 1.00 64.94 86 ASP A CA 1
ATOM 671 C C . ASP A 1 86 ? 9.649 -10.740 -11.948 1.00 64.94 86 ASP A C 1
ATOM 673 O O . ASP A 1 86 ? 9.599 -9.533 -11.708 1.00 64.94 86 ASP A O 1
ATOM 677 N N . LEU A 1 87 ? 9.611 -11.629 -10.952 1.00 68.25 87 LEU A N 1
ATOM 678 C CA . LEU A 1 87 ? 9.534 -11.302 -9.526 1.00 68.25 87 LEU A CA 1
ATOM 679 C C . LEU A 1 87 ? 10.736 -10.473 -9.065 1.00 68.25 87 LEU A C 1
ATOM 681 O O . LEU A 1 87 ? 10.610 -9.666 -8.148 1.00 68.25 87 LEU A O 1
ATOM 685 N N . ALA A 1 88 ? 11.884 -10.626 -9.728 1.00 66.94 88 ALA A N 1
ATOM 686 C CA . ALA A 1 88 ? 13.081 -9.830 -9.471 1.00 66.94 88 ALA A CA 1
ATOM 687 C C . ALA A 1 88 ? 12.909 -8.345 -9.844 1.00 66.94 88 ALA A C 1
ATOM 689 O O . ALA A 1 88 ? 13.646 -7.494 -9.344 1.00 66.94 88 ALA A O 1
ATOM 690 N N . ALA A 1 89 ? 11.942 -8.008 -10.706 1.00 70.88 89 ALA A N 1
ATOM 691 C CA . ALA A 1 89 ? 11.667 -6.625 -11.079 1.00 70.88 89 ALA A CA 1
ATOM 692 C C . ALA A 1 89 ? 10.863 -5.866 -10.006 1.00 70.88 89 ALA A C 1
ATOM 694 O O . ALA A 1 89 ? 10.891 -4.626 -10.000 1.00 70.88 89 ALA A O 1
ATOM 695 N N . ILE A 1 90 ? 10.184 -6.592 -9.105 1.00 81.44 90 ILE A N 1
ATOM 696 C CA . ILE A 1 90 ? 9.402 -6.022 -8.006 1.00 81.44 90 ILE A CA 1
ATOM 697 C C . ILE A 1 90 ? 10.351 -5.355 -7.013 1.00 81.44 90 ILE A C 1
ATOM 699 O O . ILE A 1 90 ? 11.310 -5.951 -6.525 1.00 81.44 90 ILE A O 1
ATOM 703 N N . ASP A 1 91 ? 10.066 -4.098 -6.686 1.00 87.31 91 ASP A N 1
ATOM 704 C CA . ASP A 1 91 ? 10.819 -3.396 -5.658 1.00 87.31 91 ASP A CA 1
ATOM 705 C C . ASP A 1 91 ? 10.475 -3.934 -4.261 1.00 87.31 91 ASP A C 1
ATOM 707 O O . ASP A 1 91 ? 9.361 -3.745 -3.762 1.00 87.31 91 ASP A O 1
ATOM 711 N N . THR A 1 92 ? 11.448 -4.585 -3.623 1.00 89.44 92 THR A N 1
ATOM 712 C CA . THR A 1 92 ? 11.311 -5.178 -2.290 1.00 89.44 92 THR A CA 1
ATOM 713 C C . THR A 1 92 ? 11.053 -4.136 -1.205 1.00 89.44 92 THR A C 1
ATOM 715 O O . THR A 1 92 ? 10.252 -4.395 -0.309 1.00 89.44 92 THR A O 1
ATOM 718 N N . ASP A 1 93 ? 11.652 -2.944 -1.291 1.00 91.12 93 ASP A N 1
ATOM 719 C CA . ASP A 1 93 ? 11.442 -1.884 -0.297 1.00 91.12 93 ASP A CA 1
ATOM 720 C C . ASP A 1 93 ? 10.010 -1.349 -0.340 1.00 91.12 93 ASP A C 1
ATOM 722 O O . ASP A 1 93 ? 9.386 -1.138 0.704 1.00 91.12 93 ASP A O 1
ATOM 726 N N . LEU A 1 94 ? 9.468 -1.191 -1.551 1.00 92.31 94 LEU A N 1
ATOM 727 C CA . LEU A 1 94 ? 8.079 -0.800 -1.754 1.00 92.31 94 LEU A CA 1
ATOM 728 C C . LEU A 1 94 ? 7.129 -1.888 -1.253 1.00 92.31 94 LEU A C 1
ATOM 730 O O . LEU A 1 94 ? 6.201 -1.586 -0.508 1.00 92.31 94 LEU A O 1
ATOM 734 N N . LEU A 1 95 ? 7.366 -3.147 -1.631 1.00 93.12 95 LEU A N 1
ATOM 735 C CA . LEU A 1 95 ? 6.520 -4.266 -1.220 1.00 93.12 95 LEU A CA 1
ATOM 736 C C . LEU A 1 95 ? 6.457 -4.384 0.309 1.00 93.12 95 LEU A C 1
ATOM 738 O O . LEU A 1 95 ? 5.369 -4.479 0.878 1.00 93.12 95 LEU A O 1
ATOM 742 N N . VAL A 1 96 ? 7.611 -4.315 0.982 1.00 94.06 96 VAL A N 1
ATOM 743 C CA . VAL A 1 96 ? 7.686 -4.359 2.449 1.00 94.06 96 VAL A CA 1
ATOM 744 C C . VAL A 1 96 ? 6.949 -3.171 3.066 1.00 94.06 96 VAL A C 1
ATOM 746 O O . VAL A 1 96 ? 6.190 -3.369 4.014 1.00 94.06 96 VAL A O 1
ATOM 749 N N . LEU A 1 97 ? 7.101 -1.955 2.527 1.00 95.06 97 LEU A N 1
ATOM 750 C CA . LEU A 1 97 ? 6.367 -0.787 3.021 1.00 95.06 97 LEU A CA 1
ATOM 751 C C . LEU A 1 97 ? 4.845 -0.978 2.916 1.00 95.06 97 LEU A C 1
ATOM 753 O O . LEU A 1 97 ? 4.125 -0.680 3.868 1.00 95.06 97 LEU A O 1
ATOM 757 N N . LEU A 1 98 ? 4.351 -1.490 1.787 1.00 94.44 98 LEU A N 1
ATOM 758 C CA . LEU A 1 98 ? 2.920 -1.722 1.577 1.00 94.44 98 LEU A CA 1
ATOM 759 C C . LEU A 1 98 ? 2.368 -2.784 2.532 1.00 94.44 98 LEU A C 1
ATOM 761 O O . LEU A 1 98 ? 1.315 -2.583 3.137 1.00 94.44 98 LEU A O 1
ATOM 765 N N . VAL A 1 99 ? 3.094 -3.889 2.718 1.00 95.12 99 VAL A N 1
ATOM 766 C CA . VAL A 1 99 ? 2.712 -4.944 3.667 1.00 95.12 99 VAL A CA 1
ATOM 767 C C . VAL A 1 99 ? 2.692 -4.414 5.098 1.00 95.12 99 VAL A C 1
ATOM 769 O O . VAL A 1 99 ? 1.759 -4.722 5.842 1.00 95.12 99 VAL A O 1
ATOM 772 N N . LEU A 1 100 ? 3.668 -3.585 5.487 1.00 94.62 100 LEU A N 1
ATOM 773 C CA . LEU A 1 100 ? 3.643 -2.900 6.778 1.00 94.62 100 LEU A CA 1
ATOM 774 C C . LEU A 1 100 ? 2.353 -2.074 6.885 1.00 94.62 100 LEU A C 1
ATOM 776 O O . LEU A 1 100 ? 1.490 -2.411 7.693 1.00 94.62 100 LEU A O 1
ATOM 780 N N . ILE A 1 101 ? 2.135 -1.088 6.011 1.00 92.44 101 ILE A N 1
ATOM 781 C CA . ILE A 1 101 ? 0.957 -0.200 6.071 1.00 92.44 101 ILE A CA 1
ATOM 782 C C . ILE A 1 101 ? -0.364 -0.979 6.219 1.00 92.44 101 ILE A C 1
ATOM 784 O O . ILE A 1 101 ? -1.174 -0.638 7.082 1.00 92.44 101 ILE A O 1
ATOM 788 N N . LEU A 1 102 ? -0.566 -2.054 5.449 1.00 92.06 102 LEU A N 1
ATOM 789 C CA . LEU A 1 102 ? -1.785 -2.871 5.526 1.00 92.06 102 LEU A CA 1
ATOM 790 C C . LEU A 1 102 ? -1.879 -3.733 6.798 1.00 92.06 102 LEU A C 1
ATOM 792 O O . LEU A 1 102 ? -2.976 -3.964 7.307 1.00 92.06 102 LEU A O 1
ATOM 796 N N . SER A 1 103 ? -0.751 -4.208 7.330 1.00 92.31 103 SER A N 1
ATOM 797 C CA . SER A 1 103 ? -0.711 -5.069 8.522 1.00 92.31 103 SER A CA 1
ATOM 798 C C . SER A 1 103 ? -0.794 -4.307 9.848 1.00 92.31 103 SER A C 1
ATOM 800 O O . SER A 1 103 ? -1.113 -4.922 10.871 1.00 92.31 103 SER A O 1
ATOM 802 N N . TYR A 1 104 ? -0.593 -2.980 9.852 1.00 88.31 104 TYR A N 1
ATOM 803 C CA . TYR A 1 104 ? -0.599 -2.132 11.056 1.00 88.31 104 TYR A CA 1
ATOM 804 C C . TYR A 1 104 ? -1.768 -2.425 12.007 1.00 88.31 104 TYR A C 1
ATOM 806 O O . TYR A 1 104 ? -1.581 -2.576 13.217 1.00 88.31 104 TYR A O 1
ATOM 814 N N . ARG A 1 105 ? -2.987 -2.528 11.471 1.00 84.62 105 ARG A N 1
ATOM 815 C CA . ARG A 1 105 ? -4.204 -2.712 12.270 1.00 84.62 105 ARG A CA 1
ATOM 816 C C . ARG A 1 105 ? -4.235 -4.071 12.976 1.00 84.62 105 ARG A C 1
ATOM 818 O O . ARG A 1 105 ? -4.576 -4.144 14.159 1.00 84.62 105 ARG A O 1
ATOM 825 N N . MET A 1 106 ? -3.821 -5.127 12.279 1.00 88.62 106 MET A N 1
ATOM 826 C CA . MET A 1 106 ? -3.723 -6.481 12.828 1.00 88.62 106 MET A CA 1
ATOM 827 C C . MET A 1 106 ? -2.588 -6.579 13.859 1.00 88.62 106 MET A C 1
ATOM 829 O O . MET A 1 106 ? -2.791 -7.123 14.945 1.00 88.62 106 MET A O 1
ATOM 833 N N . LEU A 1 107 ? -1.443 -5.946 13.590 1.00 90.12 107 LEU A N 1
ATOM 834 C CA . LEU A 1 107 ? -0.324 -5.862 14.531 1.00 90.12 107 LEU A CA 1
ATOM 835 C C . LEU A 1 107 ? -0.706 -5.118 15.812 1.00 90.12 107 LEU A C 1
ATOM 837 O O . LEU A 1 107 ? -0.459 -5.615 16.909 1.00 90.12 10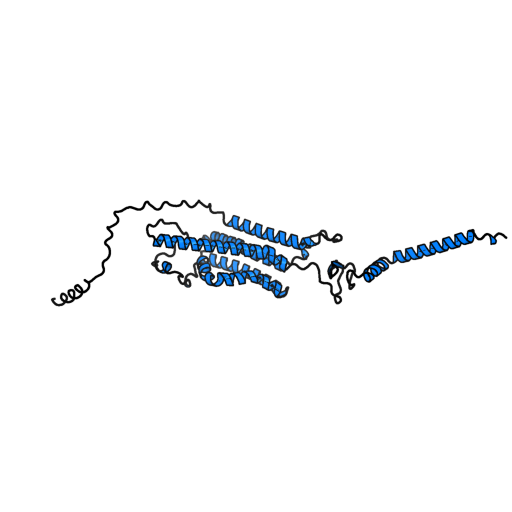7 LEU A O 1
ATOM 841 N N . LYS A 1 108 ? -1.383 -3.970 15.702 1.00 86.25 108 LYS A N 1
ATOM 842 C CA . LYS A 1 108 ? -1.900 -3.228 16.859 1.00 86.25 108 LYS A CA 1
ATOM 843 C C . LYS A 1 108 ? -2.847 -4.089 17.695 1.00 86.25 108 LYS A C 1
ATOM 845 O O . LYS A 1 108 ? -2.737 -4.089 18.921 1.00 86.25 108 LYS A O 1
ATOM 850 N N . PHE A 1 109 ? -3.757 -4.827 17.054 1.00 85.88 109 PHE A N 1
ATOM 851 C CA . PHE A 1 109 ? -4.659 -5.747 17.747 1.00 85.88 109 PHE A CA 1
ATOM 852 C C . PHE A 1 109 ? -3.887 -6.832 18.510 1.00 85.88 109 PHE A C 1
ATOM 854 O O . PHE A 1 109 ? -4.158 -7.045 19.692 1.00 85.88 109 PHE A O 1
ATOM 861 N N . ILE A 1 110 ? -2.899 -7.471 17.872 1.00 88.81 110 ILE A N 1
ATOM 862 C CA . ILE A 1 110 ? -2.060 -8.500 18.502 1.00 88.81 110 ILE A CA 1
ATOM 863 C C . ILE A 1 110 ? -1.295 -7.927 19.694 1.00 88.81 110 ILE A C 1
ATOM 865 O O . ILE A 1 110 ? -1.376 -8.495 20.781 1.00 88.81 110 ILE A O 1
ATOM 869 N N . ILE A 1 111 ? -0.600 -6.798 19.520 1.00 88.25 111 ILE A N 1
ATOM 870 C CA . ILE A 1 111 ? 0.200 -6.170 20.582 1.00 88.25 111 ILE A CA 1
ATOM 871 C C . ILE A 1 111 ? -0.691 -5.870 21.787 1.00 88.25 111 ILE A C 1
ATOM 873 O O . ILE A 1 111 ? -0.381 -6.282 22.901 1.00 88.25 111 ILE A O 1
ATOM 877 N N . VAL A 1 112 ? -1.845 -5.232 21.566 1.00 84.25 112 VAL A N 1
ATOM 878 C CA . VAL A 1 112 ? -2.797 -4.931 22.643 1.00 84.25 112 VAL A CA 1
ATOM 879 C C . VAL A 1 112 ? -3.291 -6.218 23.305 1.00 84.25 112 VAL A C 1
ATOM 881 O O . VAL A 1 112 ? -3.319 -6.299 24.533 1.00 84.25 112 VAL A O 1
ATOM 884 N N . ARG A 1 113 ? -3.666 -7.240 22.526 1.00 85.81 113 ARG A N 1
ATOM 885 C CA . ARG A 1 113 ? -4.188 -8.504 23.063 1.00 85.81 113 ARG A CA 1
ATOM 886 C C . ARG A 1 113 ? -3.151 -9.233 23.915 1.00 85.81 113 ARG A C 1
ATOM 888 O O . ARG A 1 113 ? -3.500 -9.703 24.995 1.00 85.81 113 ARG A O 1
ATOM 895 N N . ILE A 1 114 ? -1.900 -9.278 23.466 1.00 85.81 114 ILE A N 1
ATOM 896 C CA . ILE A 1 114 ? -0.773 -9.845 24.212 1.00 85.81 114 ILE A CA 1
ATOM 897 C C . ILE A 1 114 ? -0.546 -9.046 25.500 1.00 85.81 114 ILE A C 1
ATOM 899 O O . ILE A 1 114 ? -0.515 -9.630 26.581 1.00 85.81 114 ILE A O 1
ATOM 903 N N . SER A 1 115 ? -0.492 -7.714 25.431 1.00 83.38 115 SER A N 1
ATOM 904 C CA . SER A 1 115 ? -0.328 -6.861 26.616 1.00 83.38 115 SER A CA 1
ATOM 905 C C . SER A 1 115 ? -1.435 -7.064 27.658 1.00 83.38 115 SER A C 1
ATOM 907 O O . SER A 1 115 ? -1.171 -6.990 28.857 1.00 83.38 115 SER A O 1
ATOM 909 N N . TRP A 1 116 ? -2.671 -7.359 27.239 1.00 80.31 116 TRP A N 1
ATOM 910 C CA . TRP A 1 116 ? -3.759 -7.710 28.158 1.00 80.31 116 TRP A CA 1
ATOM 911 C C . TRP A 1 116 ? -3.540 -9.046 28.880 1.00 80.31 116 TRP A C 1
ATOM 913 O O . TRP A 1 116 ? -3.897 -9.143 30.051 1.00 80.31 116 TRP A O 1
ATOM 923 N N . LEU A 1 117 ? -2.931 -10.041 28.229 1.00 84.31 117 LEU A N 1
ATOM 924 C CA . LEU A 1 117 ? -2.626 -11.340 28.844 1.00 84.31 117 LEU A CA 1
ATOM 925 C C . LEU A 1 117 ? -1.525 -11.232 29.909 1.00 84.31 117 LEU A C 1
ATOM 927 O O . LEU A 1 117 ? -1.604 -11.882 30.946 1.00 84.31 117 LEU A O 1
ATOM 931 N N . PHE A 1 118 ? -0.527 -10.373 29.684 1.00 80.38 118 PHE A N 1
ATOM 932 C CA . PHE A 1 118 ? 0.597 -10.169 30.610 1.00 80.38 118 PHE A CA 1
ATOM 933 C C . PHE A 1 118 ? 0.334 -9.114 31.700 1.00 80.38 118 PHE A C 1
ATOM 935 O O . PHE A 1 118 ? 1.110 -8.990 32.652 1.00 80.38 118 PHE A O 1
ATOM 942 N N . ARG A 1 119 ? -0.787 -8.385 31.606 1.00 79.88 119 ARG A N 1
ATOM 943 C CA . ARG A 1 119 ? -1.218 -7.357 32.566 1.00 79.88 119 ARG A CA 1
ATOM 944 C C . ARG A 1 119 ? -1.202 -7.796 34.041 1.00 79.88 119 ARG A C 1
ATOM 946 O O . ARG A 1 119 ? -0.641 -7.039 34.833 1.00 79.88 119 ARG A O 1
ATOM 953 N N . PRO A 1 120 ? -1.757 -8.959 34.447 1.00 82.12 120 PRO A N 1
ATOM 954 C CA . PRO A 1 120 ? -1.761 -9.364 35.857 1.00 82.12 120 PRO A CA 1
ATOM 955 C C . PRO A 1 120 ? -0.357 -9.599 36.432 1.00 82.12 120 PRO A C 1
ATOM 957 O O . PRO A 1 120 ? -0.193 -9.565 37.646 1.00 82.12 120 PRO A O 1
ATOM 960 N N . ARG A 1 121 ? 0.661 -9.811 35.583 1.00 81.12 121 ARG A N 1
ATOM 961 C CA . ARG A 1 121 ? 2.035 -10.089 36.020 1.00 81.12 121 ARG A CA 1
ATOM 962 C C . ARG A 1 121 ? 2.945 -8.861 36.016 1.00 81.12 121 ARG A C 1
ATOM 964 O O . ARG A 1 121 ? 3.798 -8.759 36.887 1.00 81.12 121 ARG A O 1
ATOM 971 N N . MET A 1 122 ? 2.785 -7.949 35.055 1.00 74.25 122 MET A N 1
ATOM 972 C CA . MET A 1 122 ? 3.687 -6.796 34.882 1.00 74.25 122 MET A CA 1
ATOM 973 C C . MET A 1 122 ? 3.132 -5.470 35.425 1.00 74.25 122 MET A C 1
ATOM 975 O O . MET A 1 122 ? 3.878 -4.505 35.563 1.00 74.25 122 MET A O 1
ATOM 979 N N . GLY A 1 123 ? 1.833 -5.401 35.738 1.00 83.06 123 GLY A N 1
ATOM 980 C CA . GLY A 1 123 ? 1.164 -4.157 36.119 1.00 83.06 123 GLY A CA 1
ATOM 981 C C . GLY A 1 123 ? 0.824 -3.258 34.919 1.00 83.06 123 GLY A C 1
ATOM 982 O O . GLY A 1 123 ? 1.398 -3.366 33.833 1.00 83.06 123 GLY A O 1
ATOM 983 N N . ASN A 1 124 ? -0.150 -2.357 35.100 1.00 80.38 124 ASN A N 1
ATOM 984 C CA . ASN A 1 124 ? -0.723 -1.557 34.005 1.00 80.38 124 ASN A CA 1
ATOM 985 C C . ASN A 1 124 ? 0.295 -0.612 33.342 1.00 80.38 124 ASN A C 1
ATOM 987 O O . ASN A 1 124 ? 0.303 -0.493 32.119 1.00 80.38 124 ASN A O 1
ATOM 991 N N . THR A 1 125 ? 1.162 0.033 34.125 1.00 78.25 125 THR A N 1
ATOM 992 C CA . THR A 1 125 ? 2.136 1.016 33.621 1.00 78.25 125 THR A CA 1
ATOM 993 C C . THR A 1 125 ? 3.176 0.369 32.711 1.00 78.25 125 THR A C 1
ATOM 995 O O . THR A 1 125 ? 3.442 0.863 31.617 1.00 78.25 125 THR A O 1
ATOM 998 N N . VAL A 1 126 ? 3.715 -0.780 33.125 1.00 84.38 126 VAL A N 1
ATOM 999 C CA . VAL A 1 126 ? 4.709 -1.526 32.343 1.00 84.38 126 VAL A CA 1
ATOM 1000 C C . VAL A 1 126 ? 4.079 -2.061 31.057 1.00 84.38 126 VAL A C 1
ATOM 1002 O O . VAL A 1 126 ? 4.664 -1.921 29.986 1.00 84.38 126 VAL A O 1
ATOM 1005 N N . ALA A 1 127 ? 2.851 -2.588 31.119 1.00 80.56 127 ALA A N 1
AT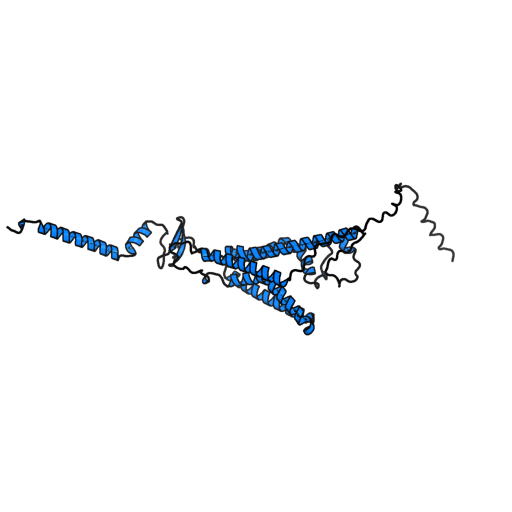OM 1006 C CA . ALA A 1 127 ? 2.144 -3.071 29.932 1.00 80.56 127 ALA A CA 1
ATOM 1007 C C . ALA A 1 127 ? 1.889 -1.962 28.888 1.00 80.56 127 ALA A C 1
ATOM 1009 O O . ALA A 1 127 ? 2.015 -2.215 27.689 1.00 80.56 127 ALA A O 1
ATOM 1010 N N . MET A 1 128 ? 1.566 -0.736 29.325 1.00 80.56 128 MET A N 1
ATOM 1011 C CA . MET A 1 128 ? 1.389 0.414 28.426 1.00 80.56 128 MET A CA 1
ATOM 1012 C C . MET A 1 128 ? 2.711 0.873 27.800 1.00 80.56 128 MET A C 1
ATOM 1014 O O . MET A 1 128 ? 2.740 1.164 26.604 1.00 80.56 128 MET A O 1
ATOM 1018 N N . LEU A 1 129 ? 3.805 0.888 28.571 1.00 85.75 129 LEU A N 1
ATOM 1019 C CA . LEU A 1 129 ? 5.140 1.216 28.058 1.00 85.75 129 LEU A CA 1
ATOM 1020 C C . LEU A 1 129 ? 5.607 0.209 27.001 1.00 85.75 129 LEU A C 1
ATOM 1022 O O . LEU A 1 129 ? 6.065 0.618 25.937 1.00 85.75 129 LEU A O 1
ATOM 1026 N N . VAL A 1 130 ? 5.427 -1.092 27.253 1.00 87.12 130 VAL A N 1
ATOM 1027 C CA . VAL A 1 130 ? 5.779 -2.160 26.300 1.00 87.12 130 VAL A CA 1
ATOM 1028 C C . VAL A 1 130 ? 4.945 -2.064 25.020 1.00 87.12 130 VAL A C 1
ATOM 1030 O O . VAL A 1 130 ? 5.472 -2.199 23.919 1.00 87.12 130 VAL A O 1
ATOM 1033 N N . GLN A 1 131 ? 3.643 -1.784 25.129 1.00 86.38 131 GLN A N 1
ATOM 1034 C CA . GLN A 1 131 ? 2.806 -1.552 23.949 1.00 86.38 131 GLN A CA 1
ATOM 1035 C C . GLN A 1 131 ? 3.310 -0.351 23.132 1.00 86.38 131 GLN A C 1
ATOM 1037 O O . GLN A 1 131 ? 3.385 -0.426 21.904 1.00 86.38 131 GLN A O 1
ATOM 1042 N N . GLY A 1 132 ? 3.630 0.758 23.804 1.00 83.62 132 GLY A N 1
ATOM 1043 C CA . GLY A 1 132 ? 4.133 1.971 23.165 1.00 83.62 132 GLY A CA 1
ATOM 1044 C C . GLY A 1 132 ? 5.467 1.748 22.456 1.00 83.62 132 GLY A C 1
ATOM 1045 O O . GLY A 1 132 ? 5.613 2.154 21.305 1.00 83.62 132 GLY A O 1
ATOM 1046 N N . SER A 1 133 ? 6.410 1.048 23.095 1.00 89.12 133 SER A N 1
ATOM 1047 C CA . SER A 1 133 ? 7.725 0.771 22.512 1.00 89.12 133 SER A CA 1
ATOM 1048 C C . SER A 1 133 ? 7.638 -0.133 21.282 1.00 89.12 133 SER A C 1
ATOM 1050 O O . SER A 1 133 ? 8.268 0.166 20.271 1.00 89.12 133 SER A O 1
ATOM 1052 N N . LEU A 1 134 ? 6.805 -1.179 21.303 1.00 91.06 134 LEU A N 1
ATOM 1053 C CA . LEU A 1 134 ? 6.605 -2.058 20.144 1.00 91.06 134 LEU A CA 1
ATOM 1054 C C . LEU A 1 134 ? 5.984 -1.319 18.951 1.00 91.06 134 LEU A C 1
ATOM 1056 O O . LEU A 1 134 ? 6.434 -1.482 17.816 1.00 91.06 134 LEU A O 1
ATOM 1060 N N . LEU A 1 135 ? 4.981 -0.468 19.198 1.00 89.50 135 LEU A N 1
ATOM 1061 C CA . LEU A 1 135 ? 4.387 0.366 18.148 1.00 89.50 135 LEU A CA 1
ATOM 1062 C C . LEU A 1 135 ? 5.371 1.422 17.624 1.00 89.50 135 LEU A C 1
ATOM 1064 O O . LEU A 1 135 ? 5.350 1.733 16.434 1.00 89.50 135 LEU A O 1
ATOM 1068 N N . PHE A 1 136 ? 6.250 1.945 18.482 1.00 89.81 136 PHE A N 1
ATOM 1069 C CA . PHE A 1 136 ? 7.297 2.880 18.079 1.00 89.81 136 PHE A CA 1
ATOM 1070 C C . PHE A 1 136 ? 8.357 2.207 17.202 1.00 89.81 136 PHE A C 1
ATOM 1072 O O . PHE A 1 136 ? 8.705 2.743 16.155 1.00 89.81 136 PHE A O 1
ATOM 1079 N N . ILE A 1 137 ? 8.809 1.000 17.556 1.00 93.06 137 ILE A N 1
ATOM 1080 C CA . ILE A 1 137 ? 9.724 0.206 16.719 1.00 93.06 137 ILE A CA 1
ATOM 1081 C C . ILE A 1 137 ? 9.104 -0.030 15.339 1.00 93.06 137 ILE A C 1
ATOM 1083 O O . ILE A 1 137 ? 9.745 0.210 14.318 1.00 93.06 137 ILE A O 1
ATOM 1087 N N . TYR A 1 138 ? 7.836 -0.438 15.301 1.00 92.75 138 TYR A N 1
ATOM 1088 C CA . TYR A 1 138 ? 7.100 -0.622 14.055 1.00 92.75 138 TYR A CA 1
ATOM 1089 C C . TYR A 1 138 ? 7.041 0.668 13.208 1.00 92.75 138 TYR A C 1
ATOM 1091 O O . TYR A 1 138 ? 7.254 0.637 11.991 1.00 92.75 138 TYR A O 1
ATOM 1099 N N . PHE A 1 139 ? 6.795 1.815 13.848 1.00 91.44 139 PHE A N 1
ATOM 1100 C CA . PHE A 1 139 ? 6.809 3.120 13.188 1.00 91.44 139 PHE A CA 1
ATOM 1101 C C . PHE A 1 139 ? 8.187 3.443 12.599 1.00 91.44 139 PHE A C 1
ATOM 1103 O O . PHE A 1 139 ? 8.274 3.799 11.426 1.00 91.44 139 PHE A O 1
ATOM 1110 N N . ILE A 1 140 ? 9.265 3.238 13.361 1.00 94.00 140 ILE A N 1
ATOM 1111 C CA . ILE A 1 140 ? 10.640 3.452 12.893 1.00 94.00 140 ILE A CA 1
ATOM 1112 C C . ILE A 1 140 ? 10.953 2.582 11.671 1.00 94.00 140 ILE A C 1
ATOM 1114 O O . ILE A 1 140 ? 11.464 3.095 10.678 1.00 94.00 140 ILE A O 1
ATOM 1118 N N . VAL A 1 141 ? 10.590 1.295 11.687 1.00 95.12 141 VAL A N 1
ATOM 1119 C CA . VAL A 1 141 ? 10.790 0.397 10.533 1.00 95.12 141 VAL A CA 1
ATOM 1120 C C . VAL A 1 141 ? 10.048 0.910 9.295 1.00 95.12 141 VAL A C 1
ATOM 1122 O O . VAL A 1 141 ? 10.611 0.926 8.199 1.00 95.12 141 VAL A O 1
ATOM 1125 N N . THR A 1 142 ? 8.810 1.376 9.467 1.00 92.81 142 THR A N 1
ATOM 1126 C CA . THR A 1 142 ? 8.003 1.946 8.376 1.00 92.81 142 THR A CA 1
ATOM 1127 C C . THR A 1 142 ? 8.654 3.214 7.805 1.00 92.81 142 THR A C 1
ATOM 1129 O O . THR A 1 142 ? 8.758 3.360 6.588 1.00 92.81 142 THR A O 1
ATOM 1132 N N . VAL A 1 143 ? 9.158 4.102 8.669 1.00 93.88 143 VAL A N 1
ATOM 1133 C CA . VAL A 1 143 ? 9.852 5.338 8.269 1.00 93.88 143 VAL A CA 1
ATOM 1134 C C . VAL A 1 143 ? 11.153 5.038 7.527 1.00 93.88 143 VAL A C 1
ATOM 1136 O O . VAL A 1 143 ? 11.403 5.644 6.491 1.00 93.88 143 VAL A O 1
ATOM 1139 N N . ILE A 1 144 ? 11.955 4.074 7.990 1.00 95.38 144 ILE A N 1
ATOM 1140 C CA . ILE A 1 144 ? 13.199 3.674 7.310 1.00 95.38 144 ILE A CA 1
ATOM 1141 C C . ILE A 1 144 ? 12.909 3.206 5.877 1.00 95.38 144 ILE A C 1
ATOM 1143 O O . ILE A 1 144 ? 13.595 3.620 4.942 1.00 95.38 144 ILE A O 1
ATOM 1147 N N . ARG A 1 145 ? 11.867 2.386 5.675 1.00 94.88 145 ARG A N 1
ATOM 1148 C CA . ARG A 1 145 ? 11.474 1.930 4.329 1.00 94.88 145 ARG A CA 1
ATOM 1149 C C . ARG A 1 145 ? 10.974 3.076 3.460 1.00 94.88 145 ARG A C 1
ATOM 1151 O O . ARG A 1 145 ? 11.335 3.150 2.290 1.00 94.88 145 ARG A O 1
ATOM 1158 N N . PHE A 1 146 ? 10.210 4.001 4.034 1.00 94.19 146 PHE A N 1
ATOM 1159 C CA . PHE A 1 146 ? 9.774 5.202 3.327 1.00 94.19 146 PHE A CA 1
ATOM 1160 C C . PHE A 1 146 ? 10.957 6.082 2.890 1.00 94.19 146 PHE A C 1
ATOM 1162 O O . PHE A 1 146 ? 11.001 6.526 1.745 1.00 94.19 146 PHE A O 1
ATOM 1169 N N . ILE A 1 147 ? 11.959 6.266 3.755 1.00 93.69 147 ILE A N 1
ATOM 1170 C CA . ILE A 1 147 ? 13.190 6.998 3.429 1.00 93.69 147 ILE A CA 1
ATOM 1171 C C . ILE A 1 147 ? 13.959 6.311 2.290 1.00 93.69 147 ILE A C 1
ATOM 1173 O O . ILE A 1 147 ? 14.399 6.999 1.370 1.00 93.69 147 ILE A O 1
ATOM 1177 N N . SER A 1 148 ? 14.067 4.974 2.289 1.00 93.44 148 SER A N 1
ATOM 1178 C CA . SER A 1 148 ? 14.685 4.229 1.172 1.00 93.44 148 SER A CA 1
ATOM 1179 C C . SER A 1 148 ? 14.029 4.576 -0.174 1.00 93.44 148 SER A C 1
ATOM 1181 O O . SER A 1 148 ? 14.707 4.838 -1.168 1.00 93.44 148 SER A O 1
ATOM 1183 N N . ILE A 1 149 ? 12.696 4.681 -0.197 1.00 92.75 149 ILE A N 1
ATOM 1184 C CA . ILE A 1 149 ? 11.934 5.048 -1.399 1.00 92.75 149 ILE A CA 1
ATOM 1185 C C . ILE A 1 149 ? 12.216 6.492 -1.834 1.00 92.75 149 ILE A C 1
ATOM 1187 O O . ILE A 1 149 ? 12.333 6.735 -3.035 1.00 92.75 149 ILE A O 1
ATOM 1191 N N . ILE A 1 150 ? 12.356 7.437 -0.896 1.00 91.88 150 ILE A N 1
ATOM 1192 C CA . ILE A 1 150 ? 12.687 8.839 -1.211 1.00 91.88 150 ILE A CA 1
ATOM 1193 C C . ILE A 1 150 ? 14.021 8.929 -1.957 1.00 91.88 150 ILE A C 1
ATOM 1195 O O . ILE A 1 150 ? 14.120 9.661 -2.938 1.00 91.88 150 ILE A O 1
ATOM 1199 N N . TYR A 1 151 ? 15.033 8.171 -1.526 1.00 92.38 151 TYR A N 1
ATOM 1200 C CA . TYR A 1 151 ? 16.338 8.163 -2.194 1.00 92.38 151 TYR A CA 1
ATOM 1201 C C . TYR A 1 151 ? 16.318 7.455 -3.555 1.00 92.38 151 TYR A C 1
ATOM 1203 O O . TYR A 1 151 ? 17.134 7.768 -4.420 1.00 92.38 151 TYR A O 1
ATOM 1211 N N . LYS A 1 152 ? 15.395 6.509 -3.764 1.00 89.06 152 LYS A N 1
ATOM 1212 C CA . LYS A 1 152 ? 15.325 5.681 -4.978 1.00 89.06 152 LYS A CA 1
ATOM 1213 C C . LYS A 1 152 ? 14.461 6.270 -6.093 1.00 89.06 152 LYS A C 1
ATOM 1215 O O . LYS A 1 152 ? 14.693 5.968 -7.263 1.00 89.06 152 LYS A O 1
ATOM 1220 N N . TYR A 1 153 ? 13.451 7.070 -5.755 1.00 88.75 153 TYR A N 1
ATOM 1221 C CA . TYR A 1 153 ? 12.428 7.509 -6.704 1.00 88.75 153 TYR A CA 1
ATOM 1222 C C . TYR A 1 153 ? 12.280 9.036 -6.785 1.00 88.75 153 TYR A C 1
ATOM 1224 O O . TYR A 1 153 ? 12.482 9.735 -5.796 1.00 88.75 153 TYR A O 1
ATOM 1232 N N . PRO A 1 154 ? 11.865 9.574 -7.949 1.00 88.94 154 PRO A N 1
ATOM 1233 C CA . PRO A 1 154 ? 11.575 10.999 -8.105 1.00 88.94 154 PRO A CA 1
ATOM 1234 C C . PRO A 1 154 ? 10.379 11.464 -7.256 1.00 88.94 154 PRO A C 1
ATOM 1236 O O . PRO A 1 154 ? 9.531 10.667 -6.844 1.00 88.94 154 PRO A O 1
ATOM 1239 N N . LEU A 1 155 ? 10.293 12.785 -7.046 1.00 88.00 155 LEU A N 1
ATOM 1240 C CA . LEU A 1 155 ? 9.324 13.447 -6.158 1.00 88.00 155 LEU A CA 1
ATOM 1241 C C . LEU A 1 155 ? 7.867 13.061 -6.404 1.00 88.00 155 LEU A C 1
ATOM 1243 O O . LEU A 1 155 ? 7.124 12.806 -5.460 1.00 88.00 155 LEU A O 1
ATOM 1247 N N . ASN A 1 156 ? 7.466 12.951 -7.666 1.00 87.19 156 ASN A N 1
ATOM 1248 C CA . ASN A 1 156 ? 6.110 12.561 -8.043 1.00 87.19 156 ASN A CA 1
ATOM 1249 C C . ASN A 1 156 ? 5.692 11.194 -7.468 1.00 87.19 156 ASN A C 1
ATOM 1251 O O . ASN A 1 156 ? 4.548 11.028 -7.048 1.00 87.19 156 ASN A O 1
ATOM 1255 N N . LYS A 1 157 ? 6.611 10.224 -7.420 1.00 87.81 157 LYS A N 1
ATOM 1256 C CA . LYS A 1 157 ? 6.316 8.869 -6.952 1.00 87.81 157 LYS A CA 1
ATOM 1257 C C . LYS A 1 157 ? 6.205 8.818 -5.437 1.00 87.81 157 LYS A C 1
ATOM 1259 O O . LYS A 1 157 ? 5.185 8.356 -4.933 1.00 87.81 157 LYS A O 1
ATOM 1264 N N . TRP A 1 158 ? 7.186 9.321 -4.690 1.00 90.75 158 TRP A N 1
ATOM 1265 C CA . TRP A 1 158 ? 7.113 9.239 -3.227 1.00 90.75 158 TRP A CA 1
ATOM 1266 C C . TRP A 1 158 ? 6.066 10.184 -2.622 1.00 90.75 158 TRP A C 1
ATOM 1268 O O . TRP A 1 158 ? 5.479 9.844 -1.597 1.00 90.75 158 TRP A O 1
ATOM 1278 N N . LEU A 1 159 ? 5.730 11.304 -3.275 1.00 89.81 159 LEU A N 1
ATOM 1279 C CA . LEU A 1 159 ? 4.633 12.171 -2.830 1.00 89.81 159 LEU A CA 1
ATOM 1280 C C . LEU A 1 159 ? 3.268 11.470 -2.928 1.00 89.81 159 LEU A C 1
ATOM 1282 O O . LEU A 1 159 ? 2.407 11.673 -2.072 1.00 89.81 159 LEU A O 1
ATOM 1286 N N . SER A 1 160 ? 3.083 10.584 -3.915 1.00 89.31 160 SER A N 1
ATOM 1287 C CA . SER A 1 160 ? 1.848 9.798 -4.043 1.00 89.31 160 SER A CA 1
ATOM 1288 C C . SER A 1 160 ? 1.579 8.920 -2.812 1.00 89.31 160 SER A C 1
ATOM 1290 O O . SER A 1 160 ? 0.429 8.724 -2.431 1.00 89.31 160 SER A O 1
ATOM 1292 N N . LEU A 1 161 ? 2.615 8.460 -2.106 1.00 90.69 161 LEU A N 1
ATOM 1293 C CA . LEU A 1 161 ? 2.449 7.674 -0.878 1.00 90.69 161 LEU A CA 1
ATOM 1294 C C . LEU A 1 161 ? 1.873 8.498 0.283 1.00 90.69 161 LEU A C 1
ATOM 1296 O O . LEU A 1 161 ? 1.229 7.930 1.164 1.00 90.69 161 LEU A O 1
ATOM 1300 N N . LEU A 1 162 ? 2.082 9.819 0.282 1.00 89.00 162 LEU A N 1
ATOM 1301 C CA . LEU A 1 162 ? 1.601 10.743 1.315 1.00 89.00 162 LEU A CA 1
ATOM 1302 C C . LEU A 1 162 ? 0.224 11.339 1.005 1.00 89.00 162 LEU A C 1
ATOM 1304 O O . LEU A 1 162 ? -0.400 11.909 1.899 1.00 89.00 162 LEU A O 1
ATOM 1308 N N . LEU A 1 163 ? -0.272 11.185 -0.225 1.00 85.25 163 LEU A N 1
ATOM 1309 C CA . LEU A 1 163 ? -1.524 11.791 -0.675 1.00 85.25 163 LEU A CA 1
ATOM 1310 C C . LEU A 1 163 ? -2.700 11.449 0.247 1.00 85.25 163 LEU A C 1
ATOM 1312 O O . LEU A 1 163 ? -3.399 12.342 0.716 1.00 85.25 163 LEU A O 1
ATOM 1316 N N . LEU A 1 164 ? -2.909 10.164 0.534 1.00 84.56 164 LEU A N 1
ATOM 1317 C CA . LEU A 1 164 ? -4.069 9.730 1.307 1.00 84.56 164 LEU A CA 1
ATOM 1318 C C . LEU A 1 164 ? -3.996 10.130 2.800 1.00 84.56 164 LEU A C 1
ATOM 1320 O O . LEU A 1 164 ? -4.997 10.638 3.310 1.00 84.56 164 LEU A O 1
ATOM 1324 N N . PRO A 1 165 ? -2.847 10.009 3.499 1.00 80.19 165 PRO A N 1
ATOM 1325 C CA . PRO A 1 165 ? -2.671 10.579 4.836 1.00 80.19 165 PRO A CA 1
ATOM 1326 C C . PRO A 1 165 ? -2.903 12.096 4.901 1.00 80.19 165 PRO A C 1
ATOM 1328 O O . PRO A 1 165 ? -3.525 12.583 5.846 1.00 80.19 165 PRO A O 1
ATOM 1331 N N . VAL A 1 166 ? -2.443 12.849 3.895 1.00 82.12 166 VAL A N 1
ATOM 1332 C CA . VAL A 1 166 ? -2.627 14.309 3.829 1.00 82.12 166 VAL A CA 1
ATOM 1333 C C . VAL A 1 166 ? -4.091 14.668 3.579 1.00 82.12 166 VAL A C 1
ATOM 1335 O O . VAL A 1 166 ? -4.635 15.519 4.279 1.00 82.12 166 VAL A O 1
ATOM 1338 N N . LEU A 1 167 ? -4.764 13.988 2.646 1.00 79.75 167 LEU A N 1
ATOM 1339 C CA . LEU A 1 167 ? -6.199 14.173 2.406 1.00 79.75 167 LEU A CA 1
ATOM 1340 C C . LEU A 1 167 ? -7.023 13.846 3.653 1.00 79.75 167 LEU A C 1
ATOM 1342 O O . LEU A 1 167 ? -7.947 14.583 3.992 1.00 79.75 167 LEU A O 1
ATOM 1346 N N . TYR A 1 168 ? -6.663 12.788 4.380 1.00 77.44 168 TYR A N 1
ATOM 1347 C CA . TYR A 1 168 ? -7.304 12.468 5.649 1.00 77.44 168 TYR A CA 1
ATOM 1348 C C . TYR A 1 168 ? -7.120 13.585 6.679 1.00 77.44 168 TYR A C 1
ATOM 1350 O O . TYR A 1 168 ? -8.091 14.008 7.305 1.00 77.44 168 TYR A O 1
ATOM 1358 N N . PHE A 1 169 ? -5.901 14.105 6.830 1.00 78.62 169 PHE A N 1
ATOM 1359 C CA . PHE A 1 169 ? -5.644 15.224 7.729 1.00 78.62 169 PHE A CA 1
ATOM 1360 C C . PHE A 1 169 ? -6.415 16.486 7.317 1.00 78.62 169 PHE A C 1
ATOM 1362 O O . PHE A 1 169 ? -6.932 17.186 8.177 1.00 78.62 169 PHE A O 1
ATOM 1369 N N . LEU A 1 170 ? -6.576 16.760 6.025 1.00 77.75 170 LEU A N 1
ATOM 1370 C CA . LEU A 1 170 ? -7.345 17.917 5.558 1.00 77.75 170 LEU A CA 1
ATOM 1371 C C . LEU A 1 170 ? -8.852 17.770 5.811 1.00 77.75 170 LEU A C 1
ATOM 1373 O O . LEU A 1 170 ? -9.497 18.719 6.249 1.00 77.75 170 LEU A O 1
ATOM 1377 N N . VAL A 1 171 ? -9.418 16.585 5.571 1.00 71.38 171 VAL A N 1
ATOM 1378 C CA . VAL A 1 171 ? -10.865 16.339 5.716 1.00 71.38 171 VAL A CA 1
ATOM 1379 C C . VAL A 1 171 ? -11.267 16.132 7.181 1.00 71.38 171 VAL A C 1
ATOM 1381 O O . VAL A 1 171 ? -12.346 16.552 7.601 1.00 71.38 171 VAL A O 1
ATOM 1384 N N . PHE A 1 172 ? -10.414 15.483 7.977 1.00 67.31 172 PHE A N 1
ATOM 1385 C CA . PHE A 1 172 ? -10.745 15.041 9.336 1.00 67.31 172 PHE A CA 1
ATOM 1386 C C . PHE A 1 172 ? -9.898 15.689 10.435 1.00 67.31 172 PHE A C 1
ATOM 1388 O O . PHE A 1 172 ? -10.302 15.623 11.596 1.00 67.31 172 PHE A O 1
ATOM 1395 N N . GLY A 1 173 ? -8.797 16.365 10.089 1.00 63.59 173 GLY A N 1
ATOM 1396 C CA . GLY A 1 173 ? -7.893 17.110 10.980 1.00 63.59 173 GLY A CA 1
ATOM 1397 C C . GLY A 1 173 ? -8.561 17.892 12.109 1.00 63.59 173 GLY A C 1
ATOM 1398 O O . GLY A 1 173 ? -8.193 17.675 13.265 1.00 63.59 173 GLY A O 1
ATOM 1399 N N . PRO A 1 174 ? -9.578 18.735 11.840 1.00 63.72 174 PRO A N 1
ATOM 1400 C CA . PRO A 1 174 ? -10.218 19.526 12.892 1.00 63.72 174 PRO A CA 1
ATOM 1401 C C . PRO A 1 174 ? -11.003 18.689 13.919 1.00 63.72 174 PRO A C 1
ATOM 1403 O O . PRO A 1 174 ? -11.221 19.152 15.033 1.00 63.72 174 PRO A O 1
ATOM 1406 N N . ASN A 1 175 ? -11.380 17.446 13.595 1.00 58.50 175 ASN A N 1
ATOM 1407 C CA . ASN A 1 175 ? -12.091 16.542 14.509 1.00 58.50 175 ASN A CA 1
ATOM 1408 C C . ASN A 1 175 ? -11.165 15.511 15.185 1.00 58.50 175 ASN A C 1
ATOM 1410 O O . ASN A 1 175 ? -11.609 14.798 16.087 1.00 58.50 175 ASN A O 1
ATOM 1414 N N . ILE A 1 176 ? -9.882 15.436 14.796 1.00 57.66 176 ILE A N 1
ATOM 1415 C CA . ILE A 1 176 ? -8.897 14.484 15.342 1.00 57.66 176 ILE A CA 1
ATOM 1416 C C . ILE A 1 176 ? -8.793 14.529 16.879 1.00 57.66 176 ILE A C 1
ATOM 1418 O O . ILE A 1 176 ? -8.759 13.446 17.464 1.00 57.66 176 ILE A O 1
ATOM 1422 N N . PRO A 1 177 ? -8.801 15.691 17.569 1.00 52.56 177 PRO A N 1
ATOM 1423 C CA . PRO A 1 177 ? -8.698 15.737 19.033 1.00 52.56 177 PRO A CA 1
ATOM 1424 C C . PRO A 1 177 ? -9.807 14.954 19.755 1.00 52.56 177 PRO A C 1
ATOM 1426 O O . PRO A 1 177 ? -9.538 14.267 20.739 1.00 52.56 177 PRO A O 1
ATOM 1429 N N . GLN A 1 178 ? -11.034 14.973 19.223 1.00 52.12 178 GLN A N 1
ATOM 1430 C CA . GLN A 1 178 ? -12.168 14.206 19.756 1.00 52.12 178 GLN A CA 1
ATOM 1431 C C . GLN A 1 178 ? -12.015 12.696 19.483 1.00 52.12 178 GLN A C 1
ATOM 1433 O O . GLN A 1 178 ? -12.373 11.862 20.316 1.00 52.12 178 GLN A O 1
ATOM 1438 N N . MET A 1 179 ? -11.419 12.326 18.341 1.00 48.28 179 MET A N 1
ATOM 1439 C CA . MET A 1 179 ? -11.109 10.928 17.997 1.00 48.28 179 MET A CA 1
ATOM 1440 C C . MET A 1 179 ? -9.984 10.352 18.871 1.00 48.28 179 MET A C 1
ATOM 1442 O O . MET A 1 179 ? -10.040 9.202 19.314 1.00 48.28 179 MET A O 1
ATOM 1446 N N . LEU A 1 180 ? -8.956 11.162 19.131 1.00 47.19 180 LEU A N 1
ATOM 1447 C CA . LEU A 1 180 ? -7.785 10.803 19.928 1.00 47.19 180 LEU A CA 1
ATOM 1448 C C . LEU A 1 180 ? -8.147 10.656 21.409 1.00 47.19 180 LEU A C 1
ATOM 1450 O O . LEU A 1 180 ? -7.731 9.675 22.021 1.00 47.19 180 LEU A O 1
ATOM 1454 N N . ALA A 1 181 ? -9.008 11.529 21.944 1.00 47.16 181 ALA A N 1
ATOM 1455 C CA . ALA A 1 181 ? -9.555 11.407 23.299 1.00 47.16 181 ALA A CA 1
ATOM 1456 C C . ALA A 1 181 ? -10.332 10.089 23.517 1.00 47.16 181 ALA A C 1
ATOM 1458 O O . ALA A 1 181 ? -10.275 9.497 24.596 1.00 47.16 181 ALA A O 1
ATOM 1459 N N . LYS A 1 182 ? -10.998 9.562 22.477 1.00 46.00 182 LYS A N 1
ATOM 1460 C CA . LYS A 1 182 ? -11.736 8.285 22.534 1.00 46.00 182 LYS A CA 1
ATOM 1461 C C . LYS A 1 182 ? -10.823 7.048 22.489 1.00 46.00 182 LYS A C 1
ATOM 1463 O O . LYS A 1 182 ? -11.152 6.016 23.082 1.00 46.00 182 LYS A O 1
ATOM 1468 N N . HIS A 1 183 ? -9.670 7.134 21.818 1.00 42.97 183 HIS A N 1
ATOM 1469 C CA . HIS A 1 183 ? -8.690 6.041 21.709 1.00 42.97 183 HIS A CA 1
ATOM 1470 C C . HIS A 1 183 ? -7.587 6.066 22.784 1.00 42.97 183 HIS A C 1
ATOM 1472 O O . HIS A 1 183 ? -7.055 5.004 23.116 1.00 42.97 183 HIS A O 1
ATOM 1478 N N . LEU A 1 184 ? -7.271 7.234 23.349 1.00 43.75 184 LEU A N 1
ATOM 1479 C CA . LEU A 1 184 ? -6.285 7.461 24.409 1.00 43.75 184 LEU A CA 1
ATOM 1480 C C . LEU A 1 184 ? -6.960 8.248 25.551 1.00 43.75 184 LEU A C 1
ATOM 1482 O O . LEU A 1 184 ? -6.990 9.477 25.516 1.00 43.75 184 LEU A O 1
ATOM 1486 N N . PRO A 1 185 ? -7.485 7.558 26.586 1.00 42.34 185 PRO A N 1
ATOM 1487 C CA . PRO A 1 185 ? -8.236 8.187 27.680 1.00 42.34 185 PRO A CA 1
ATOM 1488 C C . PRO A 1 185 ? -7.432 9.207 28.503 1.00 42.34 185 PRO A C 1
ATOM 1490 O O . PRO A 1 185 ? -8.004 9.935 29.299 1.00 42.34 185 PRO A O 1
ATOM 1493 N N . SER A 1 186 ? -6.106 9.243 28.348 1.00 37.72 186 SER A N 1
ATOM 1494 C CA . SER A 1 186 ? -5.192 10.131 29.073 1.00 37.72 186 SER A CA 1
ATOM 1495 C C . SER A 1 186 ? -5.104 11.552 28.501 1.00 37.72 186 SER A C 1
ATOM 1497 O O . SER A 1 186 ? -4.443 12.395 29.097 1.00 37.72 186 SER A O 1
ATOM 1499 N N . LEU A 1 187 ? -5.723 11.820 27.346 1.00 36.84 187 LEU A N 1
ATOM 1500 C CA . LEU A 1 187 ? -5.663 13.107 26.636 1.00 36.84 187 LEU A CA 1
ATOM 1501 C C . LEU A 1 187 ? -6.977 13.911 26.713 1.00 36.84 187 LEU A C 1
ATOM 1503 O O . LEU A 1 187 ? -7.103 14.944 26.060 1.00 36.84 187 LEU A O 1
ATOM 1507 N N . SER A 1 188 ? -7.942 13.469 27.530 1.00 39.66 188 SER A N 1
ATOM 1508 C CA . SER A 1 188 ? -9.270 14.089 27.700 1.00 39.66 188 SER A CA 1
ATOM 1509 C C . SER A 1 188 ? -9.251 15.512 28.282 1.00 39.66 188 SER A C 1
ATOM 1511 O O . SER A 1 188 ? -10.261 16.201 28.243 1.00 39.66 188 SER A O 1
ATOM 1513 N N . ILE A 1 189 ? -8.102 15.993 28.765 1.00 43.53 189 ILE A N 1
ATOM 1514 C CA . ILE A 1 189 ? -7.935 17.328 29.369 1.00 43.53 189 ILE A CA 1
ATOM 1515 C C . ILE A 1 189 ? -8.161 18.462 28.343 1.00 43.53 189 ILE A C 1
ATOM 1517 O O . ILE A 1 189 ? -8.483 19.584 28.722 1.00 43.53 189 ILE A O 1
ATOM 1521 N N . PHE A 1 190 ? -8.033 18.185 27.040 1.00 36.16 190 PHE A N 1
ATOM 1522 C CA . PHE A 1 190 ? -8.104 19.207 25.984 1.00 36.16 190 PHE A CA 1
ATOM 1523 C C . PHE A 1 190 ? -9.406 19.221 25.167 1.00 36.16 190 PHE A C 1
ATOM 1525 O O . PHE A 1 190 ? -9.535 20.036 24.250 1.00 36.16 190 PHE A O 1
ATOM 1532 N N . SER A 1 191 ? -10.392 18.365 25.461 1.00 40.91 191 SER A N 1
ATOM 1533 C CA . SER A 1 191 ? -11.675 18.411 24.749 1.00 40.91 191 SER A CA 1
ATOM 1534 C C . SER A 1 191 ? -12.559 19.535 25.295 1.00 40.91 191 SER A C 1
ATOM 1536 O O . SER A 1 191 ? -13.178 19.389 26.346 1.00 40.91 191 SER A O 1
ATOM 1538 N N . LYS A 1 192 ? -12.651 20.659 24.570 1.00 37.53 192 LYS A N 1
ATOM 1539 C CA . LYS A 1 192 ? -13.756 21.608 24.765 1.00 37.53 192 LYS A CA 1
ATOM 1540 C C . LYS A 1 192 ? -15.069 20.921 24.366 1.00 37.53 192 LYS A C 1
ATOM 1542 O O . LYS A 1 192 ? -15.113 20.361 23.265 1.00 37.53 192 LYS A O 1
ATOM 1547 N N . PRO A 1 193 ? -16.121 20.985 25.201 1.00 45.50 193 PRO A N 1
ATOM 1548 C CA . PRO A 1 193 ? -17.431 20.492 24.817 1.00 45.50 193 PRO A CA 1
ATOM 1549 C C . PRO A 1 193 ? -17.941 21.301 23.623 1.00 45.50 193 PRO A C 1
ATOM 1551 O O . PRO A 1 193 ? -17.853 22.530 23.595 1.00 45.50 193 PRO A O 1
ATOM 1554 N N . SER A 1 194 ? -18.406 20.594 22.600 1.00 44.94 194 SER A N 1
ATOM 1555 C CA . SER A 1 194 ? -18.776 21.181 21.305 1.00 44.94 194 SER A CA 1
ATOM 1556 C C . SER A 1 194 ? -20.248 21.575 21.234 1.00 44.94 194 SER A C 1
ATOM 1558 O O . SER A 1 194 ? -20.640 22.317 20.333 1.00 44.94 194 SER A O 1
ATOM 1560 N N . HIS A 1 195 ? -21.065 21.139 22.197 1.00 44.81 195 HIS A N 1
ATOM 1561 C CA . HIS A 1 195 ? -22.494 21.409 22.184 1.00 44.81 195 HIS A CA 1
ATOM 1562 C C . HIS A 1 195 ? -23.084 21.730 23.566 1.00 44.81 195 HIS A C 1
ATOM 1564 O O . HIS A 1 195 ? -22.657 21.170 24.575 1.00 44.81 195 HIS A O 1
ATOM 1570 N N . PRO A 1 196 ? -24.135 22.576 23.615 1.00 42.41 196 PRO A N 1
ATOM 1571 C CA . PRO A 1 196 ? -24.749 23.048 24.860 1.00 42.41 196 PRO A CA 1
ATOM 1572 C C . PRO A 1 196 ? -25.317 21.938 25.762 1.00 42.41 196 PRO A C 1
ATOM 1574 O O . PRO A 1 196 ? -25.517 22.174 26.948 1.00 42.41 196 PRO A O 1
ATOM 1577 N N . TYR A 1 197 ? -25.532 20.721 25.249 1.00 43.75 197 TYR A N 1
ATOM 1578 C CA . TYR A 1 197 ? -26.024 19.590 26.043 1.00 43.75 197 TYR A CA 1
ATOM 1579 C C . TYR A 1 197 ? -24.921 18.819 26.799 1.00 43.75 197 TYR A C 1
ATOM 1581 O O . TYR A 1 197 ? -25.259 18.015 27.665 1.00 43.75 197 TYR A O 1
ATOM 1589 N N . GLU A 1 198 ? -23.629 19.039 26.506 1.00 47.72 198 GLU A N 1
ATOM 1590 C CA . GLU A 1 198 ? -22.502 18.444 27.261 1.00 47.72 198 GLU A CA 1
ATOM 1591 C C . GLU A 1 198 ? -22.250 19.170 28.596 1.00 47.72 198 GLU A C 1
ATOM 1593 O O . GLU A 1 198 ? -21.702 18.584 29.523 1.00 47.72 198 GLU A O 1
ATOM 1598 N N . LEU A 1 199 ? -22.698 20.425 28.725 1.00 48.47 199 LEU A N 1
ATOM 1599 C CA . LEU A 1 199 ? -22.528 21.261 29.924 1.00 48.47 199 LEU A CA 1
ATOM 1600 C C . LEU A 1 199 ? -23.527 20.950 31.054 1.00 48.47 199 LEU A C 1
ATOM 1602 O O . LEU A 1 199 ? -23.362 21.438 32.167 1.00 48.47 199 LEU A O 1
ATOM 1606 N N . LEU A 1 200 ? -24.558 20.146 30.783 1.00 45.72 200 LEU A N 1
ATOM 1607 C CA . LEU A 1 200 ? -25.596 19.773 31.757 1.00 45.72 200 LEU A CA 1
ATOM 1608 C C . LEU A 1 200 ? -25.208 18.559 32.622 1.00 45.72 200 LEU A C 1
ATOM 1610 O O . LEU A 1 200 ? -26.029 18.065 33.392 1.00 45.72 200 LEU A O 1
ATOM 1614 N N . VAL A 1 201 ? -23.980 18.048 32.491 1.00 47.50 201 VAL A N 1
ATOM 1615 C CA . VAL A 1 201 ? -23.494 16.897 33.262 1.00 47.50 201 VAL A CA 1
ATOM 1616 C C . VAL A 1 201 ? -22.815 17.391 34.549 1.00 47.50 201 VAL A C 1
ATOM 1618 O O . VAL A 1 201 ? -21.786 18.062 34.462 1.00 47.50 201 VAL A O 1
ATOM 1621 N N . PRO A 1 202 ? -23.333 17.076 35.754 1.00 35.16 202 PRO A N 1
ATOM 1622 C CA . PRO A 1 202 ? -22.587 17.304 36.986 1.00 35.16 202 PRO A CA 1
ATOM 1623 C C . PRO A 1 202 ? -21.333 16.410 37.019 1.00 35.16 202 PRO A C 1
ATOM 1625 O O . PRO A 1 202 ? -21.377 15.269 36.553 1.00 35.16 202 PRO A O 1
ATOM 1628 N N . PRO A 1 203 ? -20.210 16.893 37.582 1.00 37.88 203 PRO A N 1
ATOM 1629 C CA . PRO A 1 203 ? -18.950 16.166 37.617 1.00 37.88 203 PRO A CA 1
ATOM 1630 C C . PRO A 1 203 ? -19.013 15.085 38.699 1.00 37.88 203 PRO A C 1
ATOM 1632 O O . PRO A 1 203 ? -18.458 15.226 39.786 1.00 37.88 203 PRO A O 1
ATOM 1635 N N . SER A 1 204 ? -19.709 13.987 38.434 1.00 35.38 204 SER A N 1
ATOM 1636 C CA . SER A 1 204 ? -19.630 12.801 39.274 1.00 35.38 204 SER A CA 1
ATOM 1637 C C . SER A 1 204 ? -19.535 11.547 38.412 1.00 35.38 204 SER A C 1
ATOM 1639 O O . SER A 1 204 ? -20.410 11.206 37.625 1.00 35.38 204 SER A O 1
ATOM 1641 N N . THR A 1 205 ? -18.432 10.822 38.615 1.00 34.91 205 THR A N 1
ATOM 1642 C CA . THR A 1 205 ? -18.207 9.422 38.209 1.00 34.91 205 THR A CA 1
ATOM 1643 C C . THR A 1 205 ? -17.941 9.133 36.725 1.00 34.91 205 THR A C 1
ATOM 1645 O O . THR A 1 205 ? -18.444 8.178 36.143 1.00 34.91 205 THR A O 1
ATOM 1648 N N . GLU A 1 206 ? -16.994 9.860 36.137 1.00 38.41 206 GLU A N 1
ATOM 1649 C CA . GLU A 1 206 ? -16.446 9.627 34.788 1.00 38.41 206 GLU A CA 1
ATOM 1650 C C . GLU A 1 206 ? -15.515 8.387 34.675 1.00 38.41 206 GLU A C 1
ATOM 1652 O O . GLU A 1 206 ? -14.487 8.405 33.998 1.00 38.41 206 GLU A O 1
ATOM 1657 N N . LYS A 1 207 ? -15.827 7.276 35.361 1.00 34.91 207 LYS A N 1
ATOM 1658 C CA . LYS A 1 207 ? -15.000 6.048 35.311 1.00 34.91 207 LYS A CA 1
ATOM 1659 C C . LYS A 1 207 ? -15.704 4.773 34.867 1.00 34.91 207 LYS A C 1
ATOM 1661 O O . LYS A 1 207 ? -15.009 3.789 34.612 1.00 34.91 207 LYS A O 1
ATOM 1666 N N . THR A 1 208 ? -17.019 4.774 34.663 1.00 34.53 208 THR A N 1
ATOM 1667 C CA . THR A 1 208 ? -17.714 3.523 34.334 1.00 34.53 208 THR A CA 1
ATOM 1668 C C . THR A 1 208 ? -18.893 3.746 33.394 1.00 34.53 208 THR A C 1
ATOM 1670 O O . THR A 1 208 ? -20.010 3.941 33.839 1.00 34.53 208 THR A O 1
ATOM 1673 N N . SER A 1 209 ? -18.647 3.701 32.083 1.00 35.94 209 SER A N 1
ATOM 1674 C CA . SER A 1 209 ? -19.486 2.991 31.098 1.00 35.94 209 SER A CA 1
ATOM 1675 C C . SER A 1 209 ? -19.112 3.446 29.687 1.00 35.94 209 SER A C 1
ATOM 1677 O O . SER A 1 209 ? -19.547 4.478 29.190 1.00 35.94 209 SER A O 1
ATOM 1679 N N . LYS A 1 210 ? -18.291 2.634 29.020 1.00 46.78 210 LYS A N 1
ATOM 1680 C CA . LYS A 1 210 ? -17.941 2.760 27.596 1.00 46.78 210 LYS A CA 1
ATOM 1681 C C . LYS A 1 210 ? -19.035 2.244 26.653 1.00 46.78 210 LYS A C 1
ATOM 1683 O O . LYS A 1 210 ? -18.788 2.113 25.458 1.00 46.78 210 LYS A O 1
ATOM 1688 N N . ASN A 1 211 ? -20.222 1.954 27.173 1.00 43.94 211 ASN A N 1
ATOM 1689 C CA . ASN A 1 211 ? -21.328 1.400 26.413 1.00 43.94 211 ASN A CA 1
ATOM 1690 C C . ASN A 1 211 ? -22.495 2.384 26.481 1.00 43.94 211 ASN A C 1
ATOM 1692 O O . ASN A 1 211 ? -22.961 2.728 27.568 1.00 43.94 211 ASN A O 1
ATOM 1696 N N . ILE A 1 212 ? -22.943 2.847 25.312 1.00 52.94 212 ILE A N 1
ATOM 1697 C CA . ILE A 1 212 ? -24.208 3.569 25.176 1.00 52.94 212 ILE A CA 1
ATOM 1698 C C . ILE A 1 212 ? -25.294 2.525 25.433 1.00 52.94 212 ILE A C 1
ATOM 1700 O O . ILE A 1 212 ? -25.636 1.745 24.547 1.00 52.94 212 ILE A O 1
ATOM 1704 N N . PHE A 1 213 ? -25.745 2.430 26.679 1.00 54.03 213 PHE A N 1
ATOM 1705 C CA . PHE A 1 213 ? -26.895 1.614 27.031 1.00 54.03 213 PHE A CA 1
ATOM 1706 C C . PHE A 1 213 ? -28.146 2.451 26.796 1.00 54.03 213 PHE A C 1
ATOM 1708 O O . PHE A 1 213 ? -28.233 3.574 27.293 1.00 54.03 213 PHE A O 1
ATOM 1715 N N . HIS A 1 214 ? -29.098 1.905 26.042 1.00 61.44 214 HIS A N 1
ATOM 1716 C CA . HIS A 1 214 ? -30.428 2.490 25.964 1.00 61.44 214 HIS A CA 1
ATOM 1717 C C . HIS A 1 214 ? -31.049 2.444 27.362 1.00 61.44 214 HIS A C 1
ATOM 1719 O O . HIS A 1 214 ? -31.221 1.366 27.934 1.00 61.44 214 HIS A O 1
ATOM 1725 N N . ALA A 1 215 ? -31.352 3.612 27.916 1.00 60.81 215 ALA A N 1
ATOM 1726 C CA . ALA A 1 215 ? -32.092 3.749 29.158 1.00 60.81 215 ALA A CA 1
ATOM 1727 C C . ALA A 1 215 ? -33.371 4.507 28.822 1.00 60.81 215 ALA A C 1
ATOM 1729 O O . ALA A 1 215 ? -33.333 5.690 28.491 1.00 60.81 215 ALA A O 1
ATOM 1730 N N . CYS A 1 216 ? -34.504 3.811 28.851 1.00 63.66 216 CYS A N 1
ATOM 1731 C CA . CYS A 1 216 ? -35.783 4.398 28.481 1.00 63.66 216 CYS A CA 1
ATOM 1732 C C . CYS A 1 216 ? -36.111 5.540 29.442 1.00 63.66 216 CYS A C 1
ATOM 1734 O O . CYS A 1 216 ? -36.345 5.309 30.627 1.00 63.66 216 CYS A O 1
ATOM 1736 N N . SER A 1 217 ? -36.107 6.766 28.924 1.00 66.44 217 SER A N 1
ATOM 1737 C CA . SER A 1 217 ? -36.420 7.968 29.688 1.00 66.44 217 SER A CA 1
ATOM 1738 C C . SER A 1 217 ? -37.738 8.570 29.216 1.00 66.44 217 SER A C 1
ATOM 1740 O O . SER A 1 217 ? -38.050 8.568 28.026 1.00 66.44 217 SER A O 1
ATOM 1742 N N . PHE A 1 218 ? -38.501 9.103 30.167 1.00 65.75 218 PHE A N 1
ATOM 1743 C CA . PHE A 1 218 ? -39.703 9.897 29.907 1.00 65.75 218 PHE A CA 1
ATOM 1744 C C . PHE A 1 218 ? -39.379 11.376 29.654 1.00 65.75 218 PHE A C 1
ATOM 1746 O O . PHE A 1 218 ? -40.264 12.159 29.317 1.00 65.75 218 PHE A O 1
ATOM 1753 N N . GLU A 1 219 ? -38.111 11.766 29.796 1.00 77.56 219 GLU A N 1
ATOM 1754 C CA . GLU A 1 219 ? -37.657 13.129 29.566 1.00 77.56 219 GLU A CA 1
ATOM 1755 C C . GLU A 1 219 ? -37.296 13.334 28.081 1.00 77.56 219 GLU A C 1
ATOM 1757 O O . GLU A 1 219 ? -36.368 12.691 27.573 1.00 77.56 219 GLU A O 1
ATOM 1762 N N . PRO A 1 220 ? -37.979 14.243 27.357 1.00 76.31 220 PRO A N 1
ATOM 1763 C CA . PRO A 1 220 ? -37.735 14.454 25.929 1.00 76.31 220 PRO A CA 1
ATOM 1764 C C . PRO A 1 220 ? -36.309 14.947 25.638 1.00 76.31 220 PRO A C 1
ATOM 1766 O O . PRO A 1 220 ? -35.768 14.676 24.565 1.00 76.31 220 PRO A O 1
ATOM 1769 N N . GLU A 1 221 ? -35.671 15.645 26.581 1.00 74.19 221 GLU A N 1
ATOM 1770 C CA . GLU A 1 221 ? -34.278 16.082 26.451 1.00 74.19 221 GLU A CA 1
ATOM 1771 C C . GLU A 1 221 ? -33.287 14.918 26.532 1.00 74.19 221 GLU A C 1
ATOM 1773 O O . GLU A 1 221 ? -32.349 14.856 25.733 1.00 74.19 221 GLU A O 1
ATOM 1778 N N . ALA A 1 222 ? -33.522 13.959 27.431 1.00 73.25 222 ALA A N 1
ATOM 1779 C CA . ALA A 1 222 ? -32.703 12.759 27.554 1.00 73.25 222 ALA A CA 1
ATOM 1780 C C . ALA A 1 222 ? -32.767 11.906 26.277 1.00 73.25 222 ALA A C 1
ATOM 1782 O O . ALA A 1 222 ? -31.729 11.475 25.775 1.00 73.25 222 ALA A O 1
ATOM 1783 N N . VAL A 1 223 ? -33.961 11.754 25.687 1.00 76.62 223 VAL A N 1
ATOM 1784 C CA . VAL A 1 223 ? -34.148 11.028 24.418 1.00 76.62 223 VAL A CA 1
ATOM 1785 C C . VAL A 1 223 ? -33.429 11.731 23.262 1.00 76.62 223 VAL A C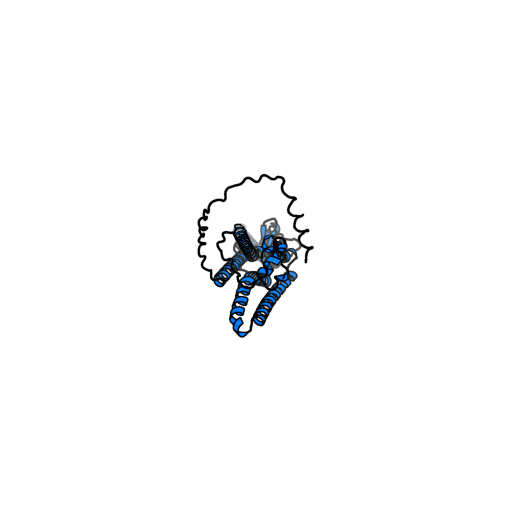 1
ATOM 1787 O O . VAL A 1 223 ? -32.706 11.092 22.498 1.00 76.62 223 VAL A O 1
ATOM 1790 N N . ARG A 1 224 ? -33.560 13.061 23.133 1.00 80.94 224 ARG A N 1
ATOM 1791 C CA . ARG A 1 224 ? -32.840 13.827 22.095 1.00 80.94 224 ARG A CA 1
ATOM 1792 C C . ARG A 1 224 ? -31.321 13.711 22.251 1.00 80.94 224 ARG A C 1
ATOM 1794 O O . ARG A 1 224 ? -30.620 13.588 21.246 1.00 80.94 224 ARG A O 1
ATOM 1801 N N . ARG A 1 225 ? -30.816 13.723 23.489 1.00 73.62 225 ARG A N 1
ATOM 1802 C CA . ARG A 1 225 ? -29.389 13.553 23.797 1.00 73.62 225 ARG A CA 1
ATOM 1803 C C . ARG A 1 225 ? -28.897 12.160 23.414 1.00 73.62 225 ARG A C 1
ATOM 1805 O O . ARG A 1 225 ? -27.870 12.044 22.751 1.00 73.62 225 ARG A O 1
ATOM 1812 N N . GLU A 1 226 ? -29.634 11.116 23.779 1.00 76.38 226 GLU A N 1
ATOM 1813 C CA . GLU A 1 226 ? -29.302 9.737 23.415 1.00 76.38 226 GLU A CA 1
ATOM 1814 C C . GLU A 1 226 ? -29.221 9.566 21.892 1.00 76.38 226 GLU A C 1
ATOM 1816 O O . GLU A 1 226 ? -28.210 9.092 21.367 1.00 76.38 226 GLU A O 1
ATOM 1821 N N . VAL A 1 227 ? -30.243 10.034 21.167 1.00 80.25 227 VAL A N 1
ATOM 1822 C CA . VAL A 1 227 ? -30.281 9.983 19.697 1.00 80.25 227 VAL A CA 1
ATOM 1823 C C . VAL A 1 227 ? -29.104 10.745 19.088 1.00 80.25 227 VAL A C 1
ATOM 1825 O O . VAL A 1 227 ? -28.489 10.270 18.129 1.00 80.25 227 VAL A O 1
ATOM 1828 N N . PHE A 1 228 ? -28.747 11.904 19.646 1.00 77.94 228 PHE A N 1
ATOM 1829 C CA . PHE A 1 228 ? -27.586 12.662 19.192 1.00 77.94 228 PHE A CA 1
ATOM 1830 C C . PHE A 1 228 ? -26.280 11.863 19.358 1.00 77.94 228 PHE A C 1
ATOM 1832 O O . PHE A 1 228 ? -25.469 11.797 18.426 1.00 77.94 228 PHE A O 1
ATOM 1839 N N . LEU A 1 229 ? -26.074 11.235 20.520 1.00 73.25 229 LEU A N 1
ATOM 1840 C CA . LEU A 1 229 ? -24.877 10.439 20.803 1.00 73.25 229 LEU A CA 1
ATOM 1841 C C . LEU A 1 229 ? -24.788 9.211 19.890 1.00 73.25 229 LEU A C 1
ATOM 1843 O O . LEU A 1 229 ? -23.727 8.956 19.318 1.00 73.25 229 LEU A O 1
ATOM 1847 N N . LEU A 1 230 ? -25.902 8.503 19.678 1.00 73.88 230 LEU A N 1
ATOM 1848 C CA . LEU A 1 230 ? -25.979 7.362 18.761 1.00 73.88 230 LEU A CA 1
ATOM 1849 C C . LEU A 1 230 ? -25.676 7.768 17.316 1.00 73.88 230 LEU A C 1
ATOM 1851 O O . LEU A 1 230 ? -24.869 7.121 16.648 1.00 73.88 230 LEU A O 1
ATOM 1855 N N . LYS A 1 231 ? -26.258 8.876 16.842 1.00 78.19 231 LYS A N 1
ATOM 1856 C CA . LYS A 1 231 ? -25.975 9.430 15.509 1.00 78.19 231 LYS A CA 1
ATOM 1857 C C . LYS A 1 231 ? -24.493 9.768 15.353 1.00 78.19 231 LYS A C 1
ATOM 1859 O O . LYS A 1 231 ? -23.898 9.498 14.308 1.00 78.19 231 LYS A O 1
ATOM 1864 N N . THR A 1 232 ? -23.892 10.354 16.383 1.00 71.56 232 THR A N 1
ATOM 1865 C CA . THR A 1 232 ? -22.477 10.734 16.374 1.00 71.56 232 THR A CA 1
ATOM 1866 C C . THR A 1 232 ? -21.569 9.505 16.372 1.00 71.56 232 THR A C 1
ATOM 1868 O O . THR A 1 232 ? -20.638 9.450 15.570 1.00 71.56 232 THR A O 1
ATOM 1871 N N . ASP A 1 233 ? -21.864 8.486 17.186 1.00 69.88 233 ASP A N 1
ATOM 1872 C CA . ASP A 1 233 ? -21.109 7.226 17.203 1.00 69.88 233 ASP A CA 1
ATOM 1873 C C . ASP A 1 233 ? -21.236 6.462 15.877 1.00 69.88 233 ASP A C 1
ATOM 1875 O O . ASP A 1 233 ? -20.232 5.991 15.343 1.00 69.88 233 ASP A O 1
ATOM 1879 N N . PHE A 1 234 ? -22.438 6.408 15.296 1.00 78.81 234 PHE A N 1
ATOM 1880 C CA . PHE A 1 234 ? -22.672 5.799 13.987 1.00 78.81 234 PHE A CA 1
ATOM 1881 C C . PHE A 1 234 ? -21.864 6.496 12.887 1.00 78.81 234 PHE A C 1
ATOM 1883 O O . PHE A 1 234 ? -21.081 5.850 12.189 1.00 78.81 234 PHE A O 1
ATOM 1890 N N . ASN A 1 235 ? -21.989 7.822 12.773 1.00 79.06 235 ASN A N 1
ATOM 1891 C CA . ASN A 1 235 ? -21.250 8.608 11.784 1.00 79.06 235 ASN A CA 1
ATOM 1892 C C . ASN A 1 235 ? -19.736 8.458 11.959 1.00 79.06 235 ASN A C 1
ATOM 1894 O O . ASN A 1 235 ? -18.996 8.400 10.978 1.00 79.06 235 ASN A O 1
ATOM 1898 N N . TYR A 1 236 ? -19.269 8.377 13.203 1.00 73.00 236 TYR A N 1
ATOM 1899 C CA . TYR A 1 236 ? -17.866 8.160 13.525 1.00 73.00 236 TYR A CA 1
ATOM 1900 C C . TYR A 1 236 ? -17.372 6.785 13.057 1.00 73.00 236 TYR A C 1
ATOM 1902 O O . TYR A 1 236 ? -16.357 6.694 12.364 1.00 73.00 236 TYR A O 1
ATOM 1910 N N . ARG A 1 237 ? -18.105 5.713 13.379 1.00 75.62 237 ARG A N 1
ATOM 1911 C CA . ARG A 1 237 ? -17.766 4.351 12.938 1.00 75.62 237 ARG A CA 1
ATOM 1912 C C . ARG A 1 237 ? -17.787 4.232 11.420 1.00 75.62 237 ARG A C 1
ATOM 1914 O O . ARG A 1 237 ? -16.861 3.658 10.854 1.00 75.62 237 ARG A O 1
ATOM 1921 N N . LEU A 1 238 ? -18.786 4.819 10.765 1.00 78.31 238 LEU A N 1
ATOM 1922 C CA . LEU A 1 238 ? -18.905 4.811 9.311 1.00 78.31 238 LEU A CA 1
ATOM 1923 C C . LEU A 1 238 ? -17.711 5.512 8.641 1.00 78.31 238 LEU A C 1
ATOM 1925 O O . LEU A 1 238 ? -17.110 4.963 7.721 1.00 78.31 238 LEU A O 1
ATOM 1929 N N . LYS A 1 239 ? -17.306 6.683 9.151 1.00 75.50 239 LYS A N 1
ATOM 1930 C CA . LYS A 1 239 ? -16.110 7.403 8.678 1.00 75.50 239 LYS A CA 1
ATOM 1931 C C . LYS A 1 239 ? -14.838 6.569 8.825 1.00 75.50 239 LYS A C 1
ATOM 1933 O O . LYS A 1 239 ? -14.044 6.512 7.889 1.00 75.50 239 LYS A O 1
ATOM 1938 N N . MET A 1 240 ? -14.656 5.900 9.966 1.00 74.81 240 MET A N 1
ATOM 1939 C CA . MET A 1 240 ? -13.507 5.012 10.168 1.00 74.81 240 MET A CA 1
ATOM 1940 C C . MET A 1 240 ? -13.505 3.851 9.170 1.00 74.81 240 MET A C 1
ATOM 1942 O O . MET A 1 240 ? -12.462 3.552 8.602 1.00 74.81 240 MET A O 1
ATOM 1946 N N . VAL A 1 241 ? -14.659 3.229 8.908 1.00 80.75 241 VAL A N 1
ATOM 1947 C CA . VAL A 1 241 ? -14.765 2.143 7.919 1.00 80.75 241 VAL A CA 1
ATOM 1948 C C . VAL A 1 241 ? -14.388 2.632 6.519 1.00 80.75 241 VAL A C 1
ATOM 1950 O O . VAL A 1 241 ? -13.576 1.988 5.861 1.00 80.75 241 VAL A O 1
ATOM 1953 N N . PHE A 1 242 ? -14.905 3.782 6.077 1.00 81.19 242 PHE A N 1
ATOM 1954 C CA . PHE A 1 242 ? -14.542 4.342 4.771 1.00 81.19 242 PHE A CA 1
ATOM 1955 C C . PHE A 1 242 ? -13.052 4.652 4.657 1.00 81.19 242 PHE A C 1
ATOM 1957 O O . PHE A 1 242 ? -12.440 4.344 3.636 1.00 81.19 242 PHE A O 1
ATOM 1964 N N . TYR A 1 243 ? -12.457 5.227 5.701 1.00 81.00 243 TYR A N 1
ATOM 1965 C CA . TYR A 1 243 ? -11.029 5.520 5.719 1.00 81.00 243 TYR A CA 1
ATOM 1966 C C . TYR A 1 243 ? -10.186 4.250 5.582 1.00 81.00 243 TYR A C 1
ATOM 1968 O O . TYR A 1 243 ? -9.304 4.175 4.730 1.00 81.00 243 TYR A O 1
ATOM 1976 N N . GLU A 1 244 ? -10.510 3.225 6.365 1.00 79.75 244 GLU A N 1
ATOM 1977 C CA . GLU A 1 244 ? -9.814 1.940 6.351 1.00 79.75 244 GLU A CA 1
ATOM 1978 C C . GLU A 1 244 ? -9.895 1.265 4.975 1.00 79.75 244 GLU A C 1
ATOM 1980 O O . GLU A 1 244 ? -8.871 0.857 4.423 1.00 79.75 244 GLU A O 1
ATOM 1985 N N . VAL A 1 245 ? -11.088 1.222 4.371 1.00 85.50 245 VAL A N 1
ATOM 1986 C CA . VAL A 1 245 ? -11.288 0.682 3.015 1.00 85.50 245 VAL A CA 1
ATOM 1987 C C . VAL A 1 245 ? -10.513 1.493 1.974 1.00 85.50 245 VAL A C 1
ATOM 1989 O O . VAL A 1 245 ? -9.919 0.925 1.056 1.00 85.50 245 VAL A O 1
ATOM 1992 N N . THR A 1 246 ? -10.472 2.817 2.121 1.00 86.81 246 THR A N 1
ATOM 1993 C CA . THR A 1 246 ? -9.745 3.686 1.188 1.00 86.81 246 THR A CA 1
ATOM 1994 C C . THR A 1 246 ? -8.238 3.454 1.280 1.00 86.81 246 THR A C 1
ATOM 1996 O O . THR A 1 246 ? -7.592 3.326 0.244 1.00 86.81 246 THR A O 1
ATOM 1999 N N . ILE A 1 247 ? -7.676 3.323 2.489 1.00 87.06 247 ILE A N 1
ATOM 2000 C CA . ILE A 1 247 ? -6.258 2.971 2.690 1.00 87.06 247 ILE A CA 1
ATOM 2001 C C . ILE A 1 247 ? -5.949 1.635 2.029 1.00 87.06 247 ILE A C 1
ATOM 2003 O O . ILE A 1 247 ? -5.031 1.554 1.214 1.00 87.06 247 ILE A O 1
ATOM 2007 N N . SER A 1 248 ? -6.700 0.586 2.369 1.00 86.81 248 SER A N 1
ATOM 2008 C CA . SER A 1 248 ? -6.398 -0.756 1.863 1.00 86.81 248 SER A CA 1
ATOM 2009 C C . SER A 1 248 ? -6.496 -0.838 0.347 1.00 86.81 248 SER A C 1
ATOM 2011 O O . SER A 1 248 ? -5.622 -1.422 -0.291 1.00 86.81 248 SER A O 1
ATOM 2013 N N . THR A 1 249 ? -7.492 -0.179 -0.242 1.00 90.19 249 THR A N 1
ATOM 2014 C CA . THR A 1 249 ? -7.650 -0.116 -1.696 1.00 90.19 249 THR A CA 1
ATOM 2015 C C . THR A 1 249 ? -6.528 0.698 -2.338 1.00 90.19 249 THR A C 1
ATOM 2017 O O . THR A 1 249 ? -5.905 0.234 -3.290 1.00 90.19 249 THR A O 1
ATOM 2020 N N . TYR A 1 250 ? -6.214 1.884 -1.813 1.00 92.00 250 TYR A N 1
ATOM 2021 C CA . TYR A 1 250 ? -5.195 2.767 -2.380 1.00 92.00 250 TYR A CA 1
ATOM 2022 C C . TYR A 1 250 ? -3.803 2.127 -2.370 1.00 92.00 250 TYR A C 1
ATOM 2024 O O . TYR A 1 250 ? -3.156 2.022 -3.413 1.00 92.00 250 TYR A O 1
ATOM 2032 N N . TYR A 1 251 ? -3.358 1.646 -1.207 1.00 92.88 251 TYR A N 1
ATOM 2033 C CA . TYR A 1 251 ? -2.041 1.027 -1.063 1.00 92.88 251 TYR A CA 1
ATOM 2034 C C . TYR A 1 251 ? -1.984 -0.383 -1.669 1.00 92.88 251 TYR A C 1
ATOM 2036 O O . TYR A 1 251 ? -0.926 -0.795 -2.134 1.00 92.88 251 TYR A O 1
ATOM 2044 N N . GLY A 1 252 ? -3.105 -1.111 -1.715 1.00 90.38 252 GLY A N 1
ATOM 2045 C CA . GLY A 1 252 ? -3.178 -2.438 -2.328 1.00 90.38 252 GLY A CA 1
ATOM 2046 C C . GLY A 1 252 ? -3.252 -2.428 -3.858 1.00 90.38 252 GLY A C 1
ATOM 2047 O O . GLY A 1 252 ? -2.772 -3.367 -4.481 1.00 90.38 252 GLY A O 1
ATOM 2048 N N . THR A 1 253 ? -3.823 -1.386 -4.476 1.00 89.88 253 THR A N 1
ATOM 2049 C CA . THR A 1 253 ? -4.091 -1.368 -5.930 1.00 89.88 253 THR A CA 1
ATOM 2050 C C . THR A 1 253 ? -3.433 -0.199 -6.662 1.00 89.88 253 THR A C 1
ATOM 2052 O O . THR A 1 253 ? -2.670 -0.415 -7.601 1.00 89.88 253 THR A O 1
ATOM 2055 N N . ILE A 1 254 ? -3.664 1.038 -6.217 1.00 90.69 254 ILE A N 1
ATOM 2056 C CA . ILE A 1 254 ? -3.233 2.253 -6.923 1.00 90.69 254 ILE A CA 1
ATOM 2057 C C . ILE A 1 254 ? -1.722 2.465 -6.816 1.00 90.69 254 ILE A C 1
ATOM 2059 O O . ILE A 1 254 ? -1.063 2.745 -7.817 1.00 90.69 254 ILE A O 1
ATOM 2063 N N . VAL A 1 255 ? -1.147 2.299 -5.623 1.00 92.56 255 VAL A N 1
ATOM 2064 C CA . VAL A 1 255 ? 0.294 2.502 -5.419 1.00 92.56 255 VAL A CA 1
ATOM 2065 C C . VAL A 1 255 ? 1.146 1.545 -6.273 1.00 92.56 255 VAL A C 1
ATOM 2067 O O . VAL A 1 255 ? 2.043 2.039 -6.961 1.00 92.56 255 VAL A O 1
ATOM 2070 N N . PRO A 1 256 ? 0.870 0.224 -6.333 1.00 90.62 256 PRO A N 1
ATOM 2071 C CA . PRO A 1 256 ? 1.562 -0.672 -7.260 1.00 90.62 256 PRO A CA 1
ATOM 2072 C C . PRO A 1 256 ? 1.530 -0.203 -8.722 1.00 90.62 256 PRO A C 1
ATOM 2074 O O . PRO A 1 256 ? 2.543 -0.306 -9.410 1.00 90.62 256 PRO A O 1
ATOM 2077 N N . ILE A 1 257 ? 0.410 0.367 -9.189 1.00 87.81 257 ILE A N 1
ATOM 2078 C CA . ILE A 1 257 ? 0.279 0.897 -10.559 1.00 87.81 257 ILE A CA 1
ATOM 2079 C C . ILE A 1 257 ? 1.206 2.100 -10.768 1.00 87.81 257 ILE A C 1
ATOM 2081 O O . ILE A 1 257 ? 1.949 2.138 -11.746 1.00 87.81 257 ILE A O 1
ATOM 2085 N N . ILE A 1 258 ? 1.208 3.062 -9.841 1.00 88.62 258 ILE A N 1
ATOM 2086 C CA . ILE A 1 258 ? 2.035 4.282 -9.932 1.00 88.62 258 ILE A CA 1
ATOM 2087 C C . ILE A 1 258 ? 3.532 3.942 -9.933 1.00 88.62 258 ILE A C 1
ATOM 2089 O O . ILE A 1 258 ? 4.340 4.571 -10.627 1.00 88.62 258 ILE A O 1
ATOM 2093 N N . PHE A 1 259 ? 3.920 2.949 -9.136 1.00 87.69 259 PHE A N 1
ATOM 2094 C CA . PHE A 1 259 ? 5.313 2.541 -8.997 1.00 87.69 259 PHE A CA 1
ATOM 2095 C C . PHE A 1 259 ? 5.762 1.515 -10.035 1.00 87.69 259 PHE A C 1
ATOM 2097 O O . PHE A 1 259 ? 6.973 1.297 -10.153 1.00 87.69 259 PHE A O 1
ATOM 2104 N N . CYS A 1 260 ? 4.834 0.953 -10.818 1.00 80.50 260 CYS A N 1
ATOM 2105 C CA . CYS A 1 260 ? 5.150 0.041 -11.904 1.00 80.50 260 CYS A CA 1
ATOM 2106 C C . CYS A 1 260 ? 6.205 0.675 -12.816 1.00 80.50 260 CYS A C 1
ATOM 2108 O O . CYS A 1 260 ? 6.080 1.815 -13.281 1.00 80.50 260 CYS A O 1
ATOM 2110 N N . LYS A 1 261 ? 7.291 -0.058 -13.056 1.00 69.19 261 LYS A N 1
ATOM 2111 C CA . LYS A 1 261 ? 8.237 0.316 -14.102 1.00 69.19 261 LYS A CA 1
ATOM 2112 C C . LYS A 1 261 ? 7.505 0.067 -15.416 1.00 69.19 261 LYS A C 1
ATOM 2114 O O . LYS A 1 261 ? 7.028 -1.042 -15.635 1.00 69.19 261 LYS A O 1
ATOM 2119 N N . CYS A 1 262 ? 7.353 1.088 -16.262 1.00 57.75 262 CYS A N 1
ATOM 2120 C CA . CYS A 1 262 ? 6.901 0.839 -17.626 1.00 57.75 262 CYS A CA 1
ATOM 2121 C C . CYS A 1 262 ? 7.889 -0.159 -18.229 1.00 57.75 262 CYS A C 1
ATOM 2123 O O . CYS A 1 262 ? 9.070 0.158 -18.359 1.00 57.75 262 CYS A O 1
ATOM 2125 N N . ALA A 1 263 ? 7.411 -1.352 -18.584 1.00 58.53 263 ALA A N 1
ATOM 2126 C CA . ALA A 1 263 ? 8.212 -2.390 -19.230 1.00 58.53 263 ALA A CA 1
ATOM 2127 C C . ALA A 1 263 ? 8.684 -1.980 -20.639 1.00 58.53 263 ALA A C 1
ATOM 2129 O O . ALA A 1 263 ? 9.263 -2.789 -21.355 1.00 58.53 263 ALA A O 1
ATOM 2130 N N . HIS A 1 264 ? 8.416 -0.732 -21.038 1.00 61.12 264 HIS A N 1
ATOM 2131 C CA . HIS A 1 264 ? 8.865 -0.117 -22.266 1.00 61.12 264 HIS A CA 1
ATOM 2132 C C . HIS A 1 264 ? 9.504 1.246 -21.980 1.00 61.12 264 HIS A C 1
ATOM 2134 O O . HIS A 1 264 ? 8.948 2.095 -21.276 1.00 61.12 264 HIS A O 1
ATOM 2140 N N . SER A 1 265 ? 10.659 1.494 -22.573 1.00 71.38 265 SER A N 1
ATOM 2141 C CA . SER A 1 265 ? 11.244 2.832 -22.619 1.00 71.38 265 SER A CA 1
ATOM 2142 C C . SER A 1 265 ? 10.743 3.568 -23.862 1.00 71.38 265 SER A C 1
ATOM 2144 O O . SER A 1 265 ? 10.382 2.932 -24.846 1.00 71.38 265 SER A O 1
ATOM 2146 N N . ILE A 1 266 ? 10.654 4.897 -23.840 1.00 79.31 266 ILE A N 1
ATOM 2147 C CA . ILE A 1 266 ? 10.333 5.654 -25.062 1.00 79.31 266 ILE A CA 1
ATOM 2148 C C . ILE A 1 266 ? 11.582 5.653 -25.941 1.00 79.31 266 ILE A C 1
ATOM 2150 O O . ILE A 1 266 ? 12.681 5.881 -25.435 1.00 79.31 266 ILE A O 1
ATOM 2154 N N . TRP A 1 267 ? 11.420 5.369 -27.233 1.00 84.38 267 TRP A N 1
ATOM 2155 C CA . TRP A 1 267 ? 12.549 5.355 -28.153 1.00 84.38 267 TRP A CA 1
ATOM 2156 C C . TRP A 1 267 ? 13.150 6.752 -28.282 1.00 84.38 267 TRP A C 1
ATOM 2158 O O . TRP A 1 267 ? 12.430 7.743 -28.377 1.00 84.38 267 TRP A O 1
ATOM 2168 N N . SER A 1 268 ? 14.478 6.803 -28.279 1.00 86.38 268 SER A N 1
ATOM 2169 C CA . SER A 1 268 ? 15.265 8.018 -28.433 1.00 86.38 268 SER A CA 1
ATOM 2170 C C . SER A 1 268 ? 16.466 7.715 -29.318 1.00 86.38 268 SER A C 1
ATOM 2172 O O . SER A 1 268 ? 17.144 6.707 -29.106 1.00 86.38 268 SER A O 1
ATOM 2174 N N . GLU A 1 269 ? 16.738 8.612 -30.266 1.00 86.94 269 GLU A N 1
ATOM 2175 C CA . GLU A 1 269 ? 17.893 8.563 -31.175 1.00 86.94 269 GLU A CA 1
ATOM 2176 C C . GLU A 1 269 ? 19.233 8.638 -30.436 1.00 86.94 269 GLU A C 1
ATOM 2178 O O . GLU A 1 269 ? 20.249 8.155 -30.925 1.00 86.94 269 GLU A O 1
ATOM 2183 N N . LEU A 1 270 ? 19.241 9.221 -29.234 1.00 87.44 270 LEU A N 1
ATOM 2184 C CA . LEU A 1 270 ? 20.454 9.464 -28.449 1.00 87.44 270 LEU A CA 1
ATOM 2185 C C . LEU A 1 270 ? 20.794 8.318 -27.486 1.00 87.44 270 LEU A C 1
ATOM 2187 O O . LEU A 1 270 ? 21.732 8.430 -26.700 1.00 87.44 270 LEU A O 1
ATOM 2191 N N . THR A 1 271 ? 20.003 7.243 -27.469 1.00 85.50 271 THR A N 1
ATOM 2192 C CA . THR A 1 271 ? 20.117 6.168 -26.472 1.00 85.50 271 THR A CA 1
ATOM 2193 C C . THR A 1 271 ? 20.489 4.844 -27.128 1.00 85.50 271 THR A C 1
ATOM 2195 O O . THR A 1 271 ? 19.884 4.435 -28.116 1.00 85.50 271 THR A O 1
ATOM 2198 N N . ILE A 1 272 ? 21.470 4.152 -26.546 1.00 88.44 272 ILE A N 1
ATOM 2199 C CA . ILE A 1 272 ? 21.854 2.794 -26.940 1.00 88.44 272 ILE A CA 1
ATOM 2200 C C . ILE A 1 272 ? 21.001 1.805 -26.144 1.00 88.44 272 ILE A C 1
ATOM 2202 O O . ILE A 1 272 ? 21.009 1.818 -24.913 1.00 88.44 272 ILE A O 1
ATOM 2206 N N . TRP A 1 273 ? 20.274 0.941 -26.846 1.00 85.25 273 TRP A N 1
ATOM 2207 C CA . TRP A 1 273 ? 19.342 -0.014 -26.254 1.00 85.25 273 TRP A CA 1
ATOM 2208 C C . TRP A 1 273 ? 19.975 -1.406 -26.163 1.00 85.25 273 TRP A C 1
ATOM 2210 O O . TRP A 1 273 ? 20.233 -2.011 -27.204 1.00 85.25 273 TRP A O 1
ATOM 2220 N N . PRO A 1 274 ? 20.234 -1.948 -24.962 1.00 83.38 274 PRO A N 1
ATOM 2221 C CA . PRO A 1 274 ? 20.802 -3.284 -24.833 1.00 83.38 274 PRO A CA 1
ATOM 2222 C C . PRO A 1 274 ? 19.798 -4.372 -25.245 1.00 83.38 274 PRO A C 1
ATOM 2224 O O . PRO A 1 274 ? 18.579 -4.158 -25.251 1.00 83.38 274 PRO A O 1
ATOM 2227 N N . LYS A 1 275 ? 20.315 -5.560 -25.576 1.00 79.81 275 LYS A N 1
ATOM 2228 C CA . LYS A 1 275 ? 19.509 -6.716 -25.996 1.00 79.81 275 LYS A CA 1
ATOM 2229 C C . LYS A 1 275 ? 18.385 -7.031 -25.006 1.00 79.81 275 LYS A C 1
ATOM 2231 O O . LYS A 1 275 ? 18.611 -7.169 -23.810 1.00 79.81 275 LYS A O 1
ATOM 2236 N N . GLY A 1 276 ? 17.177 -7.214 -25.529 1.00 75.44 276 GLY A N 1
ATOM 2237 C CA . GLY A 1 276 ? 15.984 -7.609 -24.785 1.00 75.44 276 GLY A CA 1
ATOM 2238 C C . GLY A 1 276 ? 15.119 -6.452 -24.285 1.00 75.44 276 GLY A C 1
ATOM 2239 O O . GLY A 1 276 ? 14.004 -6.711 -23.839 1.00 75.44 276 GLY A O 1
ATOM 2240 N N . VAL A 1 277 ? 15.573 -5.198 -24.393 1.00 78.50 277 VAL A N 1
ATOM 2241 C CA . VAL A 1 277 ? 14.788 -4.035 -23.950 1.00 78.50 277 VAL A CA 1
ATOM 2242 C C . VAL A 1 277 ? 13.644 -3.749 -24.919 1.00 78.50 277 VAL A C 1
ATOM 2244 O O . VAL A 1 277 ? 13.848 -3.670 -26.132 1.00 78.50 277 VAL A O 1
ATOM 2247 N N . ASN A 1 278 ? 12.441 -3.554 -24.379 1.00 78.12 278 ASN A N 1
ATOM 2248 C CA . ASN A 1 278 ? 11.299 -3.101 -25.161 1.00 78.12 278 ASN A CA 1
ATOM 2249 C C . ASN A 1 278 ? 11.277 -1.575 -25.230 1.00 78.12 278 ASN A C 1
ATOM 2251 O O . ASN A 1 278 ? 11.441 -0.876 -24.226 1.00 78.12 278 ASN A O 1
ATOM 2255 N N . VAL A 1 279 ? 11.024 -1.058 -26.422 1.00 82.19 279 VAL A N 1
ATOM 2256 C CA . VAL A 1 279 ? 11.039 0.362 -26.719 1.00 82.19 279 VAL A CA 1
ATOM 2257 C C . VAL A 1 279 ? 9.765 0.744 -27.469 1.00 82.19 279 VAL A C 1
ATOM 2259 O O . VAL A 1 279 ? 9.383 0.113 -28.455 1.00 82.19 279 VAL A O 1
ATOM 2262 N N . LYS A 1 280 ? 9.077 1.778 -26.989 1.00 81.44 280 LYS A N 1
ATOM 2263 C CA . LYS A 1 280 ? 7.878 2.343 -27.606 1.00 81.44 280 LYS A CA 1
ATOM 2264 C C . LYS A 1 280 ? 8.280 3.437 -28.590 1.00 81.44 280 LYS A C 1
ATOM 2266 O O . LYS A 1 280 ? 8.885 4.432 -28.197 1.00 81.44 280 LYS A O 1
ATOM 2271 N N . HIS A 1 281 ? 7.903 3.260 -29.848 1.00 86.25 281 HIS A N 1
ATOM 2272 C CA . HIS A 1 281 ? 8.098 4.213 -30.936 1.00 86.25 281 HIS A CA 1
ATOM 2273 C C . HIS A 1 281 ? 6.742 4.616 -31.536 1.00 86.25 281 HIS A C 1
ATOM 2275 O O . HIS A 1 281 ? 5.727 3.969 -31.279 1.00 86.25 281 HIS A O 1
ATOM 2281 N N . VAL A 1 282 ? 6.709 5.670 -32.359 1.00 84.19 282 VAL A N 1
ATOM 2282 C CA . VAL A 1 282 ? 5.479 6.152 -33.022 1.00 84.19 282 VAL A CA 1
ATOM 2283 C C . VAL A 1 282 ? 4.795 5.035 -33.822 1.00 84.19 282 VAL A C 1
ATOM 2285 O O . VAL A 1 282 ? 3.573 4.970 -33.889 1.00 84.19 282 VAL A O 1
ATOM 2288 N N . LYS A 1 283 ? 5.589 4.111 -34.374 1.00 79.75 283 LYS A N 1
ATOM 2289 C CA . LYS A 1 283 ? 5.129 2.980 -35.193 1.00 79.75 283 LYS A CA 1
ATOM 2290 C C . LYS A 1 283 ? 4.667 1.756 -34.382 1.00 79.75 283 LYS A C 1
ATOM 2292 O O . LYS A 1 283 ? 4.230 0.783 -34.984 1.00 79.75 283 LYS A O 1
ATOM 2297 N N . GLY A 1 284 ? 4.782 1.771 -33.050 1.00 80.88 284 GLY A N 1
ATOM 2298 C CA . GLY A 1 284 ? 4.406 0.644 -32.187 1.00 80.88 284 GLY A CA 1
ATOM 2299 C C . GLY A 1 284 ? 5.430 0.305 -31.100 1.00 80.88 284 GLY A C 1
ATOM 2300 O O . GLY A 1 284 ? 6.348 1.075 -30.813 1.00 80.88 284 GLY A O 1
ATOM 2301 N N . LEU A 1 285 ? 5.251 -0.855 -30.468 1.00 80.38 285 LEU A N 1
ATOM 2302 C CA . LEU A 1 285 ? 6.174 -1.402 -29.472 1.00 80.38 285 LEU A CA 1
ATOM 2303 C C . LEU A 1 285 ? 7.153 -2.366 -30.152 1.00 80.38 285 LEU A C 1
ATOM 2305 O O . LEU A 1 285 ? 6.731 -3.269 -30.867 1.00 80.38 285 LEU A O 1
ATOM 2309 N N . PHE A 1 286 ? 8.447 -2.185 -29.911 1.00 80.75 286 PHE A N 1
ATOM 2310 C CA . PHE A 1 286 ? 9.519 -2.973 -30.519 1.00 80.75 286 PHE A CA 1
ATOM 2311 C C . PHE A 1 286 ? 10.457 -3.517 -29.442 1.00 80.75 286 PHE A C 1
ATOM 2313 O O . PHE A 1 286 ? 10.549 -2.944 -28.362 1.00 80.75 286 PHE A O 1
ATOM 2320 N N . LYS A 1 287 ? 11.177 -4.603 -29.731 1.00 82.19 287 LYS A N 1
ATOM 2321 C CA . LYS A 1 287 ? 12.168 -5.206 -28.828 1.00 82.19 287 LYS A CA 1
ATOM 2322 C C . LYS A 1 287 ? 13.553 -5.132 -29.462 1.00 82.19 287 LYS A C 1
ATOM 2324 O O . LYS A 1 287 ? 13.706 -5.422 -30.645 1.00 82.19 287 LYS A O 1
ATOM 2329 N N . ALA A 1 288 ? 14.563 -4.736 -28.694 1.00 82.81 288 ALA A N 1
ATOM 2330 C CA . ALA A 1 288 ? 15.944 -4.718 -29.159 1.00 82.81 288 ALA A CA 1
ATOM 2331 C C . ALA A 1 288 ? 16.502 -6.151 -29.232 1.00 82.81 288 ALA A C 1
ATOM 2333 O O . ALA A 1 288 ? 16.653 -6.810 -28.208 1.00 82.81 288 ALA A O 1
ATOM 2334 N N . GLU A 1 289 ? 16.813 -6.647 -30.430 1.00 79.50 289 GLU A N 1
ATOM 2335 C CA . GLU A 1 289 ? 17.384 -7.996 -30.609 1.00 79.50 289 GLU A CA 1
ATOM 2336 C C . GLU A 1 289 ? 18.920 -8.015 -30.646 1.00 79.50 289 GLU A C 1
ATOM 2338 O O . GLU A 1 289 ? 19.541 -9.007 -30.255 1.00 79.50 289 GLU A O 1
ATOM 2343 N N . GLY A 1 290 ? 19.544 -6.915 -31.080 1.00 76.38 290 GLY A N 1
ATOM 2344 C CA . GLY A 1 290 ? 21.000 -6.752 -31.097 1.00 76.38 290 GLY A CA 1
ATOM 2345 C C . GLY A 1 290 ? 21.590 -6.553 -29.698 1.00 76.38 290 GLY A C 1
ATOM 2346 O O . GLY A 1 290 ? 20.894 -6.101 -28.795 1.00 76.38 290 GLY A O 1
ATOM 2347 N N . ILE A 1 291 ? 22.884 -6.862 -29.526 1.00 78.62 291 ILE A N 1
ATOM 2348 C CA . ILE A 1 291 ? 23.625 -6.679 -28.257 1.00 78.62 291 ILE A CA 1
ATOM 2349 C C . ILE A 1 291 ? 23.499 -5.232 -27.767 1.00 78.62 291 ILE A C 1
ATOM 2351 O O . ILE A 1 291 ? 23.127 -5.007 -26.619 1.00 78.62 291 ILE A O 1
ATOM 2355 N N . ASN A 1 292 ? 23.738 -4.287 -28.679 1.00 85.19 292 ASN A N 1
ATOM 2356 C CA . ASN A 1 292 ? 23.528 -2.855 -28.519 1.00 85.19 292 ASN A CA 1
ATOM 2357 C C . ASN A 1 292 ? 22.798 -2.356 -29.767 1.00 85.19 292 ASN A C 1
ATOM 2359 O O . ASN A 1 292 ? 23.347 -2.408 -30.867 1.00 85.19 292 ASN A O 1
ATOM 2363 N N . ASN A 1 293 ? 21.557 -1.915 -29.613 1.00 83.75 293 ASN A N 1
ATOM 2364 C CA . ASN A 1 293 ? 20.717 -1.450 -30.701 1.00 83.75 293 ASN A CA 1
ATOM 2365 C C . ASN A 1 293 ? 20.576 0.074 -30.658 1.00 83.75 293 ASN A C 1
ATOM 2367 O O . ASN A 1 293 ? 20.138 0.643 -29.662 1.00 83.75 293 ASN A O 1
ATOM 2371 N N . THR A 1 294 ? 20.919 0.727 -31.758 1.00 87.31 294 THR A N 1
ATOM 2372 C CA . THR A 1 294 ? 20.710 2.165 -31.987 1.00 87.31 294 THR A CA 1
ATOM 2373 C C . THR A 1 294 ? 19.804 2.423 -33.187 1.00 87.31 294 THR A C 1
ATOM 2375 O O . THR A 1 294 ? 19.493 3.569 -33.499 1.00 87.31 294 THR A O 1
ATOM 2378 N N . ALA A 1 295 ? 19.365 1.365 -33.870 1.00 85.12 295 ALA A N 1
ATOM 2379 C CA . ALA A 1 295 ? 18.561 1.478 -35.069 1.00 85.12 295 ALA A CA 1
ATOM 2380 C C . ALA A 1 295 ? 17.168 2.030 -34.742 1.00 85.12 295 ALA A C 1
ATOM 2382 O O . ALA A 1 295 ? 16.528 1.618 -33.770 1.00 85.12 295 ALA A O 1
ATOM 2383 N N . GLU A 1 296 ? 16.670 2.922 -35.602 1.00 88.44 296 GLU A N 1
ATOM 2384 C CA . GLU A 1 296 ? 15.279 3.367 -35.540 1.00 88.44 296 GLU A CA 1
ATOM 2385 C C . GLU A 1 296 ? 14.331 2.166 -35.734 1.00 88.44 296 GLU A C 1
ATOM 2387 O O . GLU A 1 296 ? 14.408 1.470 -36.757 1.00 88.44 296 GLU A O 1
ATOM 2392 N N . PRO A 1 297 ? 13.430 1.903 -34.774 1.00 86.44 297 PRO A N 1
ATOM 2393 C CA . PRO A 1 297 ? 12.522 0.775 -34.828 1.00 86.44 297 PRO A CA 1
ATOM 2394 C C . PRO A 1 297 ? 11.424 0.990 -35.879 1.00 86.44 297 PRO A C 1
ATOM 2396 O O . PRO A 1 297 ? 10.742 2.019 -35.923 1.00 86.44 297 PRO A O 1
ATOM 2399 N N . GLY A 1 298 ? 11.235 -0.019 -36.731 1.00 83.25 298 GLY A N 1
ATOM 2400 C CA . GLY A 1 298 ? 10.304 0.043 -37.859 1.00 83.25 298 GLY A CA 1
ATOM 2401 C C . GLY A 1 298 ? 10.832 0.844 -39.055 1.00 83.25 298 GLY A C 1
ATOM 2402 O O . GLY A 1 298 ? 10.042 1.317 -39.874 1.00 83.25 298 GLY A O 1
ATOM 2403 N N . ASN A 1 299 ? 12.148 1.048 -39.160 1.00 86.69 299 ASN A N 1
ATOM 2404 C CA . ASN A 1 299 ? 12.769 1.599 -40.360 1.00 86.69 299 ASN A CA 1
ATOM 2405 C C . ASN A 1 299 ? 13.028 0.484 -41.390 1.00 86.69 299 ASN A C 1
ATOM 2407 O O . ASN A 1 299 ? 13.805 -0.443 -41.151 1.00 86.69 299 ASN A O 1
ATOM 2411 N N . SER A 1 300 ? 12.387 0.587 -42.558 1.00 84.56 300 SER A N 1
ATOM 2412 C CA . SER A 1 300 ? 12.478 -0.417 -43.625 1.00 84.56 300 SER A CA 1
ATOM 2413 C C . SER A 1 300 ? 13.903 -0.627 -44.145 1.00 84.56 300 SER A C 1
ATOM 2415 O O . SER A 1 300 ? 14.220 -1.731 -44.582 1.00 84.56 300 SER A O 1
ATOM 2417 N N . MET A 1 301 ? 14.771 0.392 -44.105 1.00 84.94 301 MET A N 1
ATOM 2418 C CA . MET A 1 301 ? 16.171 0.244 -44.519 1.00 84.94 301 MET A CA 1
ATOM 2419 C C . MET A 1 301 ? 16.960 -0.587 -43.509 1.00 84.94 301 MET A C 1
ATOM 2421 O O . MET A 1 301 ? 17.662 -1.512 -43.906 1.00 84.94 301 MET A O 1
ATOM 2425 N N . HIS A 1 302 ? 16.786 -0.320 -42.212 1.00 85.44 302 HIS A N 1
ATOM 2426 C CA . HIS A 1 302 ? 17.455 -1.076 -41.150 1.00 85.44 302 HIS A CA 1
ATOM 2427 C C . HIS A 1 302 ? 17.010 -2.538 -41.122 1.00 85.44 302 HIS A C 1
ATOM 2429 O O . HIS A 1 302 ? 17.842 -3.417 -40.940 1.00 85.44 302 HIS A O 1
ATOM 2435 N N . ILE A 1 303 ? 15.723 -2.810 -41.366 1.00 82.38 303 ILE A N 1
ATOM 2436 C CA . ILE A 1 303 ? 15.202 -4.182 -41.448 1.00 82.38 303 ILE A CA 1
ATOM 2437 C C . ILE A 1 303 ? 15.824 -4.926 -42.633 1.00 82.38 303 ILE A C 1
ATOM 2439 O O . ILE A 1 303 ? 16.310 -6.038 -42.462 1.00 82.38 303 ILE A O 1
ATOM 2443 N N . LYS A 1 304 ? 15.857 -4.321 -43.829 1.00 84.00 304 LYS A N 1
ATOM 2444 C CA . LYS A 1 304 ? 16.486 -4.939 -45.011 1.00 84.00 304 LYS A CA 1
ATOM 2445 C C . LYS A 1 304 ? 17.976 -5.188 -44.793 1.00 84.00 304 LYS A C 1
ATOM 2447 O O . LYS A 1 304 ? 18.464 -6.263 -45.120 1.00 84.00 304 LYS A O 1
ATOM 2452 N N . PHE A 1 305 ? 18.673 -4.211 -44.218 1.00 84.19 305 PHE A N 1
ATOM 2453 C CA . PHE A 1 305 ? 20.086 -4.331 -43.878 1.00 84.19 305 PHE A CA 1
ATOM 2454 C C . PHE A 1 305 ? 20.313 -5.462 -42.870 1.00 84.19 305 PHE A C 1
ATOM 2456 O O . PHE A 1 305 ? 21.133 -6.343 -43.101 1.00 84.19 305 PHE A O 1
ATOM 2463 N N . TYR A 1 306 ? 19.524 -5.509 -41.796 1.00 80.69 306 TYR A N 1
ATOM 2464 C CA . TYR A 1 306 ? 19.585 -6.587 -40.817 1.00 80.69 306 TYR A CA 1
ATOM 2465 C C . TYR A 1 306 ? 19.332 -7.955 -41.463 1.00 80.69 306 TYR A C 1
ATOM 2467 O O . TYR A 1 306 ? 20.128 -8.862 -41.272 1.00 80.69 306 TYR A O 1
ATOM 2475 N N . MET A 1 307 ? 18.296 -8.100 -42.294 1.00 75.81 307 MET A N 1
ATOM 2476 C CA . MET A 1 307 ? 18.000 -9.362 -42.989 1.00 75.81 307 MET A CA 1
ATOM 2477 C C . MET A 1 307 ? 19.133 -9.797 -43.927 1.00 75.81 307 MET A C 1
ATOM 2479 O O . MET A 1 307 ? 19.416 -10.985 -44.031 1.00 75.81 307 MET A O 1
ATOM 2483 N N . MET A 1 308 ? 19.799 -8.846 -44.585 1.00 78.19 308 MET A N 1
ATOM 2484 C CA . MET A 1 308 ? 20.932 -9.122 -45.466 1.00 78.19 308 MET A CA 1
ATOM 2485 C C . MET A 1 308 ? 22.168 -9.590 -44.679 1.00 78.19 308 MET A C 1
ATOM 2487 O O . MET A 1 308 ? 22.838 -10.530 -45.089 1.00 78.19 308 MET A O 1
ATOM 2491 N N . PHE A 1 309 ? 22.465 -8.971 -43.533 1.00 77.88 309 PHE A N 1
ATOM 2492 C CA . PHE A 1 309 ? 23.728 -9.190 -42.812 1.00 77.88 309 PHE A CA 1
ATOM 2493 C C . PHE A 1 309 ? 23.622 -10.055 -41.548 1.00 77.88 309 PHE A C 1
ATOM 2495 O O . PHE A 1 309 ? 24.652 -10.408 -40.981 1.00 77.88 309 PHE A O 1
ATOM 2502 N N . SER A 1 310 ? 22.417 -10.425 -41.104 1.00 73.94 310 SER A N 1
ATOM 2503 C CA . SER A 1 310 ? 22.224 -11.265 -39.910 1.00 73.94 310 SER A CA 1
ATOM 2504 C C . SER A 1 310 ? 22.797 -12.673 -40.110 1.00 73.94 310 SER A C 1
ATOM 2506 O O . SER A 1 310 ? 23.367 -13.252 -39.187 1.00 73.94 310 SER A O 1
ATOM 2508 N N . GLN A 1 311 ? 22.714 -13.203 -41.335 1.00 74.50 311 GLN A N 1
ATOM 2509 C CA . GLN A 1 311 ? 23.292 -14.493 -41.710 1.00 74.50 311 GLN A CA 1
ATOM 2510 C C . GLN A 1 311 ? 24.013 -14.365 -43.065 1.00 74.50 311 GLN A C 1
ATOM 2512 O O . GLN A 1 311 ? 23.437 -14.686 -44.108 1.00 74.50 311 GLN A O 1
ATOM 2517 N N . PRO A 1 312 ? 25.277 -13.896 -43.083 1.00 77.38 312 PRO A N 1
ATOM 2518 C CA . PRO A 1 312 ? 26.009 -13.664 -44.331 1.00 77.38 312 PRO A CA 1
ATOM 2519 C C . PRO A 1 312 ? 26.232 -14.956 -45.136 1.00 77.38 312 PRO A C 1
ATOM 2521 O O . PRO A 1 312 ? 26.432 -14.904 -46.348 1.00 77.38 312 PRO A O 1
ATOM 2524 N N . GLU A 1 313 ? 26.129 -16.120 -44.490 1.00 79.56 313 GLU A N 1
ATOM 2525 C CA . GLU A 1 313 ? 26.224 -17.445 -45.110 1.00 79.56 313 GLU A CA 1
ATOM 2526 C C . GLU A 1 313 ? 25.233 -17.642 -46.264 1.00 79.56 313 GLU A C 1
ATOM 2528 O O . GLU A 1 313 ? 25.597 -18.236 -47.276 1.00 79.56 313 GLU A O 1
ATOM 2533 N N . TYR A 1 314 ? 24.021 -17.081 -46.182 1.00 80.75 314 TYR A N 1
ATOM 2534 C CA . TYR A 1 314 ? 23.043 -17.189 -47.271 1.00 80.75 314 TYR A CA 1
ATOM 2535 C C . TYR A 1 314 ? 23.445 -16.385 -48.502 1.00 80.75 314 TYR A C 1
ATOM 2537 O O . TYR A 1 314 ? 23.161 -16.808 -49.620 1.00 80.75 314 TYR A O 1
ATOM 2545 N N . ILE A 1 315 ? 24.128 -15.251 -48.320 1.00 83.81 315 ILE A N 1
ATOM 2546 C CA . ILE A 1 315 ? 24.648 -14.461 -49.440 1.00 83.81 315 ILE A CA 1
ATOM 2547 C C . ILE A 1 315 ? 25.761 -15.242 -50.133 1.00 83.81 315 ILE A C 1
ATOM 2549 O O . ILE A 1 315 ? 25.746 -15.367 -51.357 1.00 83.81 315 ILE A O 1
ATOM 2553 N N . TYR A 1 316 ? 26.688 -15.823 -49.366 1.00 85.94 316 TYR A N 1
ATOM 2554 C CA . TYR A 1 316 ? 27.747 -16.664 -49.926 1.00 85.94 316 TYR A CA 1
ATOM 2555 C C . TYR A 1 316 ? 27.184 -17.905 -50.627 1.00 85.94 316 TYR A C 1
ATOM 2557 O O . TYR A 1 316 ? 27.635 -18.242 -51.720 1.00 85.94 316 TYR A O 1
ATOM 2565 N N . LEU A 1 317 ? 26.166 -18.546 -50.047 1.00 87.00 317 LEU A N 1
ATOM 2566 C CA . LEU A 1 317 ? 25.487 -19.692 -50.647 1.00 87.00 317 LEU A CA 1
ATOM 2567 C C . LEU A 1 317 ? 24.771 -19.313 -51.947 1.00 87.00 317 LEU A C 1
ATOM 2569 O O . LEU A 1 317 ? 24.898 -20.029 -52.936 1.00 87.00 317 LEU A O 1
ATOM 2573 N N . LEU A 1 318 ? 24.056 -18.186 -51.967 1.00 87.44 318 LEU A N 1
ATOM 2574 C CA . LEU A 1 318 ? 23.364 -17.692 -53.156 1.00 87.44 318 LEU A CA 1
ATOM 2575 C C . LEU A 1 318 ? 24.355 -17.376 -54.281 1.00 87.44 318 LEU A C 1
ATOM 2577 O O . LEU A 1 318 ? 24.149 -17.809 -55.412 1.00 87.44 318 LEU A O 1
ATOM 2581 N N . ILE A 1 319 ? 25.442 -16.661 -53.974 1.00 90.00 319 ILE A N 1
ATOM 2582 C CA . ILE A 1 319 ? 26.491 -16.343 -54.953 1.00 90.00 319 ILE A CA 1
ATOM 2583 C C . ILE A 1 319 ? 27.135 -17.632 -55.470 1.00 90.00 319 ILE A C 1
ATOM 2585 O O . ILE A 1 319 ? 27.265 -17.802 -56.679 1.00 90.00 319 ILE A O 1
ATOM 2589 N N . SER A 1 320 ? 27.474 -18.566 -54.579 1.00 89.31 320 SER A N 1
ATOM 2590 C CA . SER A 1 320 ? 28.038 -19.867 -54.953 1.00 89.31 320 SER A CA 1
ATOM 2591 C C . SER A 1 320 ? 27.092 -20.659 -55.863 1.00 89.31 320 SER A C 1
ATOM 2593 O O . SER A 1 320 ? 27.514 -21.159 -56.903 1.00 89.31 320 SER A O 1
ATOM 2595 N N . ALA A 1 321 ? 25.794 -20.700 -55.544 1.00 92.94 321 ALA A N 1
ATOM 2596 C CA . ALA A 1 321 ? 24.784 -21.364 -56.364 1.00 92.94 321 ALA A CA 1
ATOM 2597 C C . ALA A 1 321 ? 24.658 -20.731 -57.759 1.00 92.94 321 ALA A C 1
ATOM 2599 O O . ALA A 1 321 ? 24.572 -21.454 -58.751 1.00 92.94 321 ALA A O 1
ATOM 2600 N N . VAL A 1 322 ? 24.700 -19.397 -57.854 1.00 94.06 322 VAL A N 1
ATOM 2601 C CA . VAL A 1 322 ? 24.708 -18.683 -59.141 1.00 94.06 322 VAL A CA 1
ATOM 2602 C C . VAL A 1 322 ? 25.979 -18.998 -59.931 1.00 94.06 322 VAL A C 1
ATOM 2604 O O . VAL A 1 322 ? 25.886 -19.296 -61.118 1.00 94.06 322 VAL A O 1
ATOM 2607 N N . CYS A 1 323 ? 27.152 -19.009 -59.294 1.00 93.75 323 CYS A N 1
ATOM 2608 C CA . CYS A 1 323 ? 28.407 -19.381 -59.950 1.00 93.75 323 CYS A CA 1
ATOM 2609 C C . CYS A 1 323 ? 28.374 -20.819 -60.486 1.00 93.75 323 CYS A C 1
ATOM 2611 O O . CYS A 1 323 ? 28.745 -21.041 -61.635 1.00 93.75 323 CYS A O 1
ATOM 2613 N N . VAL A 1 324 ? 27.891 -21.782 -59.693 1.00 94.38 324 VAL A N 1
ATOM 2614 C CA . VAL A 1 324 ? 27.739 -23.183 -60.125 1.00 94.38 324 VAL A CA 1
ATOM 2615 C C . VAL A 1 324 ? 26.736 -23.301 -61.273 1.00 94.38 324 VAL A C 1
ATOM 2617 O O . VAL A 1 324 ? 26.964 -24.044 -62.223 1.00 94.38 324 VAL A O 1
ATOM 2620 N N . LEU A 1 325 ? 25.633 -22.551 -61.235 1.00 94.12 325 LEU A N 1
ATOM 2621 C CA . LEU A 1 325 ? 24.675 -22.534 -62.337 1.00 94.12 325 LEU A CA 1
ATOM 2622 C C . LEU A 1 325 ? 25.310 -21.988 -63.623 1.00 94.12 325 LEU A C 1
ATOM 2624 O O . LEU A 1 325 ? 25.128 -22.579 -64.685 1.00 94.12 325 LEU A O 1
ATOM 2628 N N . CYS A 1 326 ? 26.078 -20.899 -63.534 1.00 93.38 326 CYS A N 1
ATOM 2629 C CA . CYS A 1 326 ? 26.792 -20.334 -64.677 1.00 93.38 326 CYS A CA 1
ATOM 2630 C C . CYS A 1 326 ? 27.787 -21.336 -65.281 1.00 93.38 326 CYS A C 1
ATOM 2632 O O . CYS A 1 326 ? 27.772 -21.533 -66.493 1.00 93.38 326 CYS A O 1
ATOM 2634 N N . THR A 1 327 ? 28.586 -22.030 -64.465 1.00 92.56 327 THR A N 1
ATOM 2635 C CA . THR A 1 327 ? 29.551 -23.020 -64.978 1.00 92.56 327 THR A CA 1
ATOM 2636 C C . THR A 1 327 ? 28.865 -24.237 -65.600 1.00 92.56 327 THR A C 1
ATOM 2638 O O . THR A 1 327 ? 29.311 -24.740 -66.632 1.00 92.56 327 THR A O 1
ATOM 2641 N N . LEU A 1 328 ? 27.740 -24.695 -65.038 1.00 92.62 328 LEU A N 1
ATOM 2642 C CA . LEU A 1 328 ? 26.930 -25.760 -65.640 1.00 92.62 328 LEU A CA 1
ATOM 2643 C C . LEU A 1 328 ? 26.324 -25.331 -66.983 1.00 92.62 328 LEU A C 1
ATOM 2645 O O . LEU A 1 328 ? 26.284 -26.134 -67.917 1.00 92.62 328 LEU A O 1
ATOM 2649 N N . LEU A 1 329 ? 25.876 -24.078 -67.101 1.00 92.31 329 LEU A N 1
ATOM 2650 C CA . LEU A 1 329 ? 25.383 -23.520 -68.362 1.00 92.31 329 LEU A CA 1
ATOM 2651 C C . LEU A 1 329 ? 26.498 -23.425 -69.410 1.00 92.31 329 LEU A C 1
ATOM 2653 O O . LEU A 1 329 ? 26.279 -23.825 -70.552 1.00 92.31 329 LEU A O 1
ATOM 2657 N N . GLU A 1 330 ? 27.693 -22.968 -69.035 1.00 91.62 330 GLU A N 1
ATOM 2658 C CA . GLU A 1 330 ? 28.867 -22.949 -69.919 1.00 91.62 330 GLU A CA 1
ATOM 2659 C C . GLU A 1 330 ? 29.229 -24.358 -70.407 1.00 91.62 330 GLU A C 1
ATOM 2661 O O . GLU A 1 330 ? 29.416 -24.572 -71.607 1.00 91.62 330 GLU A O 1
ATOM 2666 N N . PHE A 1 331 ? 29.241 -25.348 -69.509 1.00 88.56 331 PHE A N 1
ATOM 2667 C CA . PHE A 1 331 ? 29.502 -26.744 -69.862 1.00 88.56 331 PHE A CA 1
ATOM 2668 C C . PHE A 1 331 ? 28.423 -27.319 -70.794 1.00 88.56 331 PHE A C 1
ATOM 2670 O O . PHE A 1 331 ? 28.728 -27.984 -71.789 1.00 88.56 331 PHE A O 1
ATOM 2677 N N . ALA A 1 332 ? 27.149 -27.020 -70.527 1.00 86.69 332 ALA A N 1
ATOM 2678 C CA . ALA A 1 332 ? 26.042 -27.417 -71.391 1.00 86.69 332 ALA A CA 1
ATOM 2679 C C . ALA A 1 332 ? 26.155 -26.782 -72.789 1.00 86.69 332 ALA A C 1
ATOM 2681 O O . ALA A 1 332 ? 25.935 -27.465 -73.792 1.00 86.69 332 ALA A O 1
ATOM 2682 N N . MET A 1 333 ? 26.542 -25.507 -72.880 1.00 86.56 333 MET A N 1
ATOM 2683 C CA . MET A 1 333 ? 26.792 -24.829 -74.156 1.00 86.56 333 MET A CA 1
ATOM 2684 C C . MET A 1 333 ? 27.970 -25.450 -74.912 1.00 86.56 333 MET A C 1
ATOM 2686 O O . MET A 1 333 ? 27.851 -25.694 -76.113 1.00 86.56 333 MET A O 1
ATOM 2690 N N . LEU A 1 334 ? 29.059 -25.792 -74.217 1.00 82.56 334 LEU A N 1
ATOM 2691 C CA . LEU A 1 334 ? 30.214 -26.472 -74.806 1.00 82.56 334 LEU A CA 1
ATOM 2692 C C . LEU A 1 334 ? 29.829 -27.840 -75.389 1.00 82.56 334 LEU A C 1
ATOM 2694 O O . LEU A 1 334 ? 30.184 -28.144 -76.524 1.00 82.56 334 LEU A O 1
ATOM 2698 N N . SER A 1 335 ? 29.030 -28.633 -74.667 1.00 78.12 335 SER A N 1
ATOM 2699 C CA . SER A 1 335 ? 28.565 -29.946 -75.149 1.00 78.12 335 SER A CA 1
ATOM 2700 C C . SER A 1 335 ? 27.669 -29.865 -76.394 1.00 78.12 335 SER A C 1
ATOM 2702 O O . SER A 1 335 ? 27.595 -30.810 -77.178 1.00 78.12 335 SER A O 1
ATOM 2704 N N . LYS A 1 336 ? 27.004 -28.722 -76.611 1.00 77.19 336 LYS A N 1
ATOM 2705 C CA . LYS A 1 336 ? 26.219 -28.452 -77.824 1.00 77.19 336 LYS A CA 1
ATOM 2706 C C . LYS A 1 336 ? 27.070 -27.920 -78.982 1.00 77.19 336 LYS A C 1
ATOM 2708 O O . LYS A 1 336 ? 26.589 -27.914 -80.117 1.00 77.19 336 LYS A O 1
ATOM 2713 N N . TYR A 1 337 ? 28.310 -27.495 -78.735 1.00 76.31 337 TYR A N 1
ATOM 2714 C CA . TYR A 1 337 ? 29.191 -26.914 -79.745 1.00 76.31 337 TYR A CA 1
ATOM 2715 C C . TYR A 1 337 ? 29.830 -28.015 -80.614 1.00 76.31 337 TYR A C 1
ATOM 2717 O O . TYR A 1 337 ? 30.933 -28.492 -80.368 1.00 76.31 337 TYR A O 1
ATOM 2725 N N . ARG A 1 338 ? 29.109 -28.436 -81.662 1.00 61.66 338 ARG A N 1
ATOM 2726 C CA . ARG A 1 338 ? 29.466 -29.546 -82.575 1.00 61.66 338 ARG A CA 1
ATOM 2727 C C . ARG A 1 338 ? 30.690 -29.316 -83.478 1.00 61.66 338 ARG A C 1
ATOM 2729 O O . ARG A 1 338 ? 31.023 -30.197 -84.261 1.00 61.66 338 ARG A O 1
ATOM 2736 N N . HIS A 1 339 ? 31.368 -28.174 -83.391 1.00 59.03 339 HIS A N 1
ATOM 2737 C CA . HIS A 1 339 ? 32.509 -27.857 -84.263 1.00 59.03 339 HIS A CA 1
ATOM 2738 C C . HIS A 1 339 ? 33.853 -28.455 -83.816 1.00 59.03 339 HIS A C 1
ATOM 2740 O O . HIS A 1 339 ? 34.834 -28.286 -84.524 1.00 59.03 339 HIS A O 1
ATOM 2746 N N . TRP A 1 340 ? 33.911 -29.171 -82.687 1.00 55.16 340 TRP A N 1
ATOM 2747 C CA . TRP A 1 340 ? 35.140 -29.829 -82.207 1.00 55.16 340 TRP A CA 1
ATOM 2748 C C . TRP A 1 340 ? 35.337 -31.273 -82.709 1.00 55.16 340 TRP A C 1
ATOM 2750 O O . TRP A 1 340 ? 36.310 -31.917 -82.330 1.00 55.16 340 TRP A O 1
ATOM 2760 N N . GLN A 1 341 ? 34.418 -31.803 -83.527 1.00 54.78 341 GLN A N 1
ATOM 2761 C CA . GLN A 1 341 ? 34.519 -33.147 -84.128 1.00 54.78 341 GLN A CA 1
ATOM 2762 C C . GLN A 1 341 ? 34.792 -33.134 -85.647 1.00 54.78 341 GLN A C 1
ATOM 2764 O O . GLN A 1 341 ? 34.556 -34.135 -86.322 1.00 54.78 341 GLN A O 1
ATOM 2769 N N . GLN A 1 342 ? 35.294 -32.022 -86.184 1.00 45.53 342 GLN A N 1
ATOM 2770 C CA . GLN A 1 342 ? 35.957 -31.958 -87.493 1.00 45.53 342 GLN A CA 1
ATOM 2771 C C . GLN A 1 342 ? 37.414 -31.582 -87.270 1.00 45.53 342 GLN A C 1
ATOM 2773 O O . GLN A 1 342 ? 38.256 -32.101 -88.034 1.00 45.53 342 GLN A O 1
#

Sequence (342 aa):
MAISRRLQRHVGAKTEAQSSEDVFPPVVGMQAPLPRHCMLPDVKPANEGRFQLFYLSCALALMALQFTNLYNAVNWLPNSVHDNLDLAAIDTDLLVLLVLILSYRMLKFIIVRISWLFRPRMGNTVAMLVQGSLLFIYFIVTVIRFISIIYKYPLNKWLSLLLLPVLYFLVFGPNIPQMLAKHLPSLSIFSKPSHPYELLVPPSTEKTSKNIFHACSFEPEAVRREVFLLKTDFNYRLKMVFYEVTISTYYGTIVPIIFCKCAHSIWSELTIWPKGVNVKHVKGLFKAEGINNTAEPGNSMHIKFYMMFSQPEYIYLLISAVCVLCTLLEFAMLSKYRHWQQ